Protein AF-A0A3S5DER0-F1 (afdb_monomer_lite)

Organism: Serratia rubidaea (NCBI:txid61652)

Foldseek 3Di:
DPPDDLLNVLVVVLVVLVVQLCVLLLQLLQLLVLLLVLLVCCVVPVDCLSVVLNLVSLVVSVVSVVSNVVSVVVNVVSCVPSVVVCCQAEVQQLVVLVVCLCVPQVCQQVVLSCCLNPVPPPDDSVSNSVSSVSNSVSSLSNLLSVLLSVVCVQQPDQWDQDPNHIHGRDNCCSSPPLLRVLSSQLSSLSSNLSNLVVQLVVLVVCVVVVVDDPSSVVSNVVSVVSNVPSVVVNVVSVVVSLVSCCVRPVVVNCVQQVPPDDDFPDDRDRNDPPPPDPPDDDDDDRDDDPPPDD

Secondary structure (DSSP, 8-state):
-----HHHHHHHHHHHHHHHHHHHHHHHHHHHHHHHHHHHHHHHH--HHHHHHHHHHHHHHHHHHHHHHHHHHHHHHHHHHH-HHHHHHHHHHHHHHHHHIIIIIIHHHHHHHHHHHH-TTTS-HHHHHHHHHHHHHHHHHHHHHHHHHHHHHHS--SEEEETTEEEES-HHHHHT-TTHHHHHHHHHHHHHHHHHHHHHHHHHHHHHTT---HHHHHHHHHHHHHHHHHHHHHHHHHHHHHHHHHHH-HHHHHHHTT-----TTPPPPP--TT-SSS----------------

Structure (mmCIF, N/CA/C/O backbone):
data_AF-A0A3S5DER0-F1
#
_entry.id   AF-A0A3S5DER0-F1
#
loop_
_atom_site.group_PDB
_atom_site.id
_atom_site.type_symbol
_atom_site.label_atom_id
_atom_site.label_alt_id
_atom_site.label_comp_id
_atom_site.label_asym_id
_atom_site.label_entity_id
_atom_site.label_seq_id
_atom_site.pdbx_PDB_ins_code
_atom_site.Cartn_x
_atom_site.Cartn_y
_atom_site.Cartn_z
_atom_site.occupancy
_atom_site.B_iso_or_equiv
_atom_site.auth_seq_id
_atom_site.auth_comp_id
_atom_site.auth_asym_id
_atom_site.auth_atom_id
_atom_site.pdbx_PDB_model_num
ATOM 1 N N . MET A 1 1 ? 38.931 -3.269 0.586 1.00 51.81 1 MET A N 1
ATOM 2 C CA . MET A 1 1 ? 37.495 -2.950 0.787 1.00 51.81 1 MET A CA 1
ATOM 3 C C . MET A 1 1 ? 36.692 -3.780 -0.206 1.00 51.81 1 MET A C 1
ATOM 5 O O . MET A 1 1 ? 37.228 -4.037 -1.269 1.00 51.81 1 MET A O 1
ATOM 9 N N . PHE A 1 2 ? 35.496 -4.252 0.151 1.00 71.38 2 PHE A N 1
ATOM 10 C CA . PHE A 1 2 ? 34.754 -5.417 -0.388 1.00 71.38 2 PHE A CA 1
ATOM 11 C C . PHE A 1 2 ? 34.458 -5.526 -1.910 1.00 71.38 2 PHE A C 1
ATOM 13 O O . PHE A 1 2 ? 33.586 -6.299 -2.284 1.00 71.38 2 PHE A O 1
ATOM 20 N N . GLY A 1 3 ? 35.129 -4.791 -2.804 1.00 80.19 3 GLY A N 1
ATOM 21 C CA . GLY A 1 3 ? 34.907 -4.877 -4.256 1.00 80.19 3 GLY A CA 1
ATOM 22 C C . GLY A 1 3 ? 33.504 -4.449 -4.703 1.00 80.19 3 GLY A C 1
ATOM 23 O O . GLY A 1 3 ? 33.120 -4.712 -5.836 1.00 80.19 3 GLY A O 1
ATOM 24 N N . LEU A 1 4 ? 32.736 -3.810 -3.815 1.00 87.06 4 LEU A N 1
ATOM 25 C CA . LEU A 1 4 ? 31.411 -3.283 -4.116 1.00 87.06 4 LEU A CA 1
ATOM 26 C C . LEU A 1 4 ? 31.563 -1.969 -4.877 1.00 87.06 4 LEU A C 1
ATOM 28 O O . LEU A 1 4 ? 32.114 -1.003 -4.346 1.00 87.06 4 LEU A O 1
ATOM 32 N N . ASP A 1 5 ? 31.075 -1.946 -6.112 1.00 91.94 5 ASP A N 1
ATOM 33 C CA . ASP A 1 5 ? 30.977 -0.729 -6.907 1.00 91.94 5 ASP A CA 1
ATOM 34 C C . ASP A 1 5 ? 29.726 0.092 -6.538 1.00 91.94 5 ASP A C 1
ATOM 36 O O . ASP A 1 5 ? 28.877 -0.311 -5.731 1.00 91.94 5 ASP A O 1
ATOM 40 N N . ALA A 1 6 ? 29.607 1.276 -7.140 1.00 91.44 6 ALA A N 1
ATOM 41 C CA . ALA A 1 6 ? 28.473 2.168 -6.916 1.00 91.44 6 ALA A CA 1
ATOM 42 C C . ALA A 1 6 ? 27.124 1.530 -7.298 1.00 91.44 6 ALA A C 1
ATOM 44 O O . ALA A 1 6 ? 26.113 1.811 -6.654 1.00 91.44 6 ALA A O 1
ATOM 45 N N . PHE A 1 7 ? 27.097 0.647 -8.301 1.00 91.38 7 PHE A N 1
ATOM 46 C CA . PHE A 1 7 ? 25.877 -0.017 -8.751 1.00 91.38 7 PHE A CA 1
ATOM 47 C C . PHE A 1 7 ? 25.358 -1.007 -7.701 1.00 91.38 7 PHE A C 1
ATOM 49 O O . PHE A 1 7 ? 24.175 -0.976 -7.351 1.00 91.38 7 PHE A O 1
ATOM 56 N N . TYR A 1 8 ? 26.229 -1.841 -7.127 1.00 93.62 8 TYR A N 1
ATOM 57 C CA . TYR A 1 8 ? 25.840 -2.748 -6.044 1.00 93.62 8 TYR A CA 1
ATOM 58 C C . TYR A 1 8 ? 25.416 -1.991 -4.782 1.00 93.62 8 TYR A C 1
ATOM 60 O O . TYR A 1 8 ? 24.415 -2.358 -4.162 1.00 93.62 8 TYR A O 1
ATOM 68 N N . LEU A 1 9 ? 26.115 -0.907 -4.427 1.00 94.06 9 LEU A N 1
ATOM 69 C CA . LEU A 1 9 ? 25.738 -0.066 -3.286 1.00 94.06 9 LEU A CA 1
ATOM 70 C C . LEU A 1 9 ? 24.360 0.582 -3.483 1.00 94.06 9 LEU A C 1
ATOM 72 O O . LEU A 1 9 ? 23.542 0.548 -2.563 1.00 94.06 9 LEU A O 1
ATOM 76 N N . ALA A 1 10 ? 24.058 1.085 -4.685 1.00 94.06 10 ALA A N 1
ATOM 77 C CA . ALA A 1 10 ? 22.745 1.638 -5.011 1.00 94.06 10 ALA A CA 1
ATOM 78 C C . ALA A 1 10 ? 21.625 0.591 -4.879 1.00 94.06 10 ALA A C 1
ATOM 80 O O . ALA A 1 10 ? 20.557 0.897 -4.342 1.00 94.06 10 ALA A O 1
ATOM 81 N N . ARG A 1 11 ? 21.869 -0.662 -5.297 1.00 95.38 11 ARG A N 1
ATOM 82 C CA . ARG A 1 11 ? 20.906 -1.768 -5.134 1.00 95.38 11 ARG A CA 1
ATOM 83 C C . ARG A 1 11 ? 20.666 -2.120 -3.671 1.00 95.38 11 ARG A C 1
ATOM 85 O O . ARG A 1 11 ? 19.512 -2.271 -3.285 1.00 95.38 11 ARG A O 1
ATOM 92 N N . ILE A 1 12 ? 21.723 -2.229 -2.864 1.00 95.81 12 ILE A N 1
ATOM 93 C CA . ILE A 1 12 ? 21.609 -2.531 -1.428 1.00 95.81 12 ILE A CA 1
ATOM 94 C C . ILE A 1 12 ? 20.855 -1.410 -0.708 1.00 95.81 12 ILE A C 1
ATOM 96 O O . ILE A 1 12 ? 19.941 -1.683 0.069 1.00 95.81 12 ILE A O 1
ATOM 100 N N . GLN A 1 13 ? 21.196 -0.152 -0.998 1.00 95.88 13 GLN A N 1
ATOM 101 C CA . GLN A 1 13 ? 20.535 1.001 -0.397 1.00 95.88 13 GLN A CA 1
ATOM 102 C C . GLN A 1 13 ? 19.046 1.044 -0.760 1.00 95.88 13 GLN A C 1
ATOM 104 O O . GLN A 1 13 ? 18.207 1.167 0.132 1.00 95.88 13 GLN A O 1
ATOM 109 N N . PHE A 1 14 ? 18.709 0.896 -2.046 1.00 95.75 14 PHE A N 1
ATOM 110 C CA . PHE A 1 14 ? 17.316 0.898 -2.492 1.00 95.75 14 PHE A CA 1
ATOM 111 C C . PHE A 1 14 ? 16.537 -0.282 -1.898 1.00 95.75 14 PHE A C 1
ATOM 113 O O . PHE A 1 14 ? 15.419 -0.100 -1.422 1.00 95.75 14 PHE A O 1
ATOM 120 N N . ALA A 1 15 ? 17.144 -1.476 -1.846 1.00 96.31 15 ALA A N 1
ATOM 121 C CA . ALA A 1 15 ? 16.550 -2.661 -1.230 1.00 96.31 15 ALA A CA 1
ATOM 122 C C . ALA A 1 15 ? 16.239 -2.444 0.258 1.00 96.31 15 ALA A C 1
ATOM 124 O O . ALA A 1 15 ? 15.147 -2.787 0.708 1.00 96.31 15 ALA A O 1
ATOM 125 N N . PHE A 1 16 ? 17.158 -1.839 1.015 1.00 96.00 16 PHE A N 1
ATOM 126 C CA . PHE A 1 16 ? 16.921 -1.491 2.415 1.00 96.00 16 PHE A CA 1
ATOM 127 C C . PHE A 1 16 ? 15.758 -0.501 2.557 1.00 96.00 16 PHE A C 1
ATOM 129 O O . PHE A 1 16 ? 14.827 -0.745 3.325 1.00 96.00 16 PHE A O 1
ATOM 136 N N . THR A 1 17 ? 15.771 0.586 1.780 1.00 96.12 17 THR A N 1
ATOM 137 C CA . THR A 1 17 ? 14.740 1.627 1.848 1.00 96.12 17 THR A CA 1
ATOM 138 C C . THR A 1 17 ? 13.356 1.088 1.494 1.00 96.12 17 THR A C 1
ATOM 140 O O . THR A 1 17 ? 12.418 1.317 2.254 1.00 96.12 17 THR A O 1
ATOM 143 N N . VAL A 1 18 ? 13.212 0.333 0.399 1.00 95.00 18 VAL A N 1
ATOM 144 C CA . VAL A 1 18 ? 11.912 -0.225 -0.012 1.00 95.00 18 VAL A CA 1
ATOM 145 C C . VAL A 1 18 ? 11.404 -1.299 0.948 1.00 95.00 18 VAL A C 1
ATOM 147 O O . VAL A 1 18 ? 10.213 -1.317 1.257 1.00 95.00 18 VAL A O 1
ATOM 150 N N . SER A 1 19 ? 12.294 -2.140 1.488 1.00 95.56 19 SER A N 1
ATOM 151 C CA . SER A 1 19 ? 11.920 -3.182 2.456 1.00 95.56 19 SER A CA 1
ATOM 152 C C . SER A 1 19 ? 11.459 -2.589 3.784 1.00 95.56 19 SER A C 1
ATOM 154 O O . SER A 1 19 ? 10.535 -3.108 4.401 1.00 95.56 19 SER A O 1
ATOM 156 N N . PHE A 1 20 ? 12.080 -1.494 4.228 1.00 94.94 20 PHE A N 1
ATOM 157 C CA . PHE A 1 20 ? 11.620 -0.780 5.413 1.00 94.94 20 PHE A CA 1
ATOM 158 C C . PHE A 1 20 ? 10.320 -0.026 5.131 1.00 94.94 20 PHE A C 1
ATOM 160 O O . PHE A 1 20 ? 9.385 -0.099 5.923 1.00 94.94 20 PHE A O 1
ATOM 167 N N . HIS A 1 21 ? 10.241 0.657 3.986 1.00 96.31 21 HIS A N 1
ATOM 168 C CA . HIS A 1 21 ? 9.068 1.432 3.611 1.00 96.31 21 HIS A CA 1
ATOM 169 C C . HIS A 1 21 ? 7.818 0.559 3.569 1.00 96.31 21 HIS A C 1
ATOM 171 O O . HIS A 1 21 ? 6.858 0.910 4.233 1.00 96.31 21 HIS A O 1
ATOM 177 N N . ILE A 1 22 ? 7.831 -0.590 2.880 1.00 95.44 22 ILE A N 1
ATOM 178 C CA . ILE A 1 22 ? 6.617 -1.387 2.622 1.00 95.44 22 ILE A CA 1
ATOM 179 C C . ILE A 1 22 ? 5.868 -1.830 3.888 1.00 95.44 22 ILE A C 1
ATOM 181 O O . ILE A 1 22 ? 4.651 -2.005 3.842 1.00 95.44 22 ILE A O 1
ATOM 185 N N . ILE A 1 23 ? 6.562 -1.952 5.024 1.00 95.69 23 ILE A N 1
ATOM 186 C CA . ILE A 1 23 ? 5.960 -2.297 6.319 1.00 95.69 23 ILE A CA 1
ATOM 187 C C . ILE A 1 23 ? 4.862 -1.290 6.687 1.00 95.69 23 ILE A C 1
ATOM 189 O O . ILE A 1 23 ? 3.794 -1.686 7.157 1.00 95.69 23 ILE A O 1
ATOM 193 N N . PHE A 1 24 ? 5.091 0.003 6.439 1.00 95.81 24 PHE A N 1
ATOM 194 C CA . PHE A 1 24 ? 4.158 1.048 6.849 1.00 95.81 24 PHE A CA 1
ATOM 195 C C . PHE A 1 24 ? 2.920 1.108 5.937 1.00 95.81 24 PHE A C 1
ATOM 197 O O . PHE A 1 24 ? 1.826 0.897 6.466 1.00 95.81 24 PHE A O 1
ATOM 204 N N . PRO A 1 25 ? 3.023 1.291 4.600 1.00 94.25 25 PRO A N 1
ATOM 205 C CA . PRO A 1 25 ? 1.874 1.293 3.700 1.00 94.25 25 PRO A CA 1
ATOM 206 C C . PRO A 1 25 ? 1.047 0.011 3.769 1.00 94.25 25 PRO A C 1
ATOM 208 O O . PRO A 1 25 ? -0.177 0.080 3.813 1.00 94.25 25 PRO A O 1
ATOM 211 N N . ALA A 1 26 ? 1.687 -1.165 3.841 1.00 95.31 26 ALA A N 1
ATOM 212 C CA . ALA A 1 26 ? 0.954 -2.430 3.911 1.00 95.31 26 ALA A CA 1
ATOM 213 C C . ALA A 1 26 ? 0.019 -2.477 5.130 1.00 95.31 26 ALA A C 1
ATOM 215 O O . ALA A 1 26 ? -1.114 -2.941 5.026 1.00 95.31 26 ALA A O 1
ATOM 216 N N . ILE A 1 27 ? 0.465 -1.943 6.273 1.00 96.19 27 ILE A N 1
ATOM 217 C CA . ILE A 1 27 ? -0.349 -1.869 7.486 1.00 96.19 27 ILE A CA 1
ATOM 218 C C . ILE A 1 27 ? -1.367 -0.718 7.412 1.00 96.19 27 ILE A C 1
ATOM 220 O O . ILE A 1 27 ? -2.507 -0.911 7.845 1.00 96.19 27 ILE A O 1
ATOM 224 N N . THR A 1 28 ? -1.009 0.464 6.883 1.00 96.06 28 THR A N 1
ATOM 225 C CA . THR A 1 28 ? -1.936 1.611 6.815 1.00 96.06 28 THR A CA 1
ATOM 226 C C . THR A 1 28 ? -3.101 1.371 5.867 1.00 96.06 28 THR A C 1
ATOM 228 O O . THR A 1 28 ? -4.214 1.727 6.240 1.00 96.06 28 THR A O 1
ATOM 231 N N . ILE A 1 29 ? -2.891 0.736 4.708 1.00 96.38 29 ILE A N 1
ATOM 232 C CA . ILE A 1 29 ? -3.962 0.420 3.745 1.00 96.38 29 ILE A CA 1
ATOM 233 C C . ILE A 1 29 ? -5.076 -0.379 4.435 1.00 96.38 29 ILE A C 1
ATOM 235 O O . ILE A 1 29 ? -6.260 -0.023 4.376 1.00 96.38 29 ILE A O 1
ATOM 239 N N . GLY A 1 30 ? -4.707 -1.442 5.156 1.00 96.62 30 GLY A N 1
ATOM 240 C CA . GLY A 1 30 ? -5.694 -2.254 5.855 1.00 96.62 30 GLY A CA 1
ATOM 241 C C . GLY A 1 30 ? -6.240 -1.604 7.124 1.00 96.62 30 GLY A C 1
ATOM 242 O O . GLY A 1 30 ? -7.438 -1.718 7.382 1.00 96.62 30 GLY A O 1
ATOM 243 N N . LEU A 1 31 ? -5.425 -0.868 7.890 1.00 97.62 31 LEU A N 1
ATOM 244 C CA . LEU A 1 31 ? -5.909 -0.156 9.079 1.00 97.62 31 LEU A CA 1
ATOM 245 C C . LEU A 1 31 ? -6.861 0.995 8.738 1.00 97.62 31 LEU A C 1
ATOM 247 O O . LEU A 1 31 ? -7.831 1.183 9.465 1.00 97.62 31 LEU A O 1
ATOM 251 N N . ALA A 1 32 ? -6.642 1.732 7.648 1.00 97.44 32 ALA A N 1
ATOM 252 C CA . ALA A 1 32 ? -7.549 2.795 7.217 1.00 97.44 32 ALA A CA 1
ATOM 253 C C . ALA A 1 32 ? -8.943 2.228 6.911 1.00 97.44 32 ALA A C 1
ATOM 255 O O . ALA A 1 32 ? -9.953 2.711 7.426 1.00 97.44 32 ALA A O 1
ATOM 256 N N . SER A 1 33 ? -8.990 1.126 6.155 1.00 97.44 33 SER A N 1
ATOM 257 C CA . SER A 1 33 ? -10.238 0.410 5.871 1.00 97.44 33 SER A CA 1
ATOM 258 C C . SER A 1 33 ? -10.870 -0.177 7.138 1.00 97.44 33 SER A C 1
ATOM 260 O O . SER A 1 33 ? -12.085 -0.101 7.322 1.00 97.44 33 SER A O 1
ATOM 262 N N . PHE A 1 34 ? -10.064 -0.714 8.058 1.00 98.00 34 PHE A N 1
ATOM 263 C CA . PHE A 1 34 ? -10.545 -1.220 9.344 1.00 98.00 34 PHE A CA 1
ATOM 264 C C . PHE A 1 34 ? -11.161 -0.113 10.209 1.00 98.00 34 PHE A C 1
ATOM 266 O O . PHE A 1 34 ? -12.239 -0.307 10.766 1.00 98.00 34 PHE A O 1
ATOM 273 N N . LEU A 1 35 ? -10.536 1.065 10.274 1.00 98.38 35 LEU A N 1
ATOM 274 C CA . LEU A 1 35 ? -11.058 2.231 10.988 1.00 98.38 35 LEU A CA 1
ATOM 275 C C . LEU A 1 35 ? -12.384 2.713 10.390 1.00 98.38 35 LEU A C 1
ATOM 277 O O . LEU A 1 35 ? -13.324 2.962 11.146 1.00 98.38 35 LEU A O 1
ATOM 281 N N . ALA A 1 36 ? -12.505 2.743 9.059 1.00 98.31 36 ALA A N 1
ATOM 282 C CA . ALA A 1 36 ? -13.773 3.035 8.392 1.00 98.31 36 ALA A CA 1
ATOM 283 C C . ALA A 1 36 ? -14.864 2.016 8.773 1.00 98.31 36 ALA A C 1
ATOM 285 O O . ALA A 1 36 ? -15.986 2.399 9.104 1.00 98.31 36 ALA A O 1
ATOM 286 N N . VAL A 1 37 ? -14.547 0.718 8.812 1.00 98.25 37 VAL A N 1
ATOM 287 C CA . VAL A 1 37 ? -15.503 -0.317 9.247 1.00 98.25 37 VAL A CA 1
ATOM 288 C C . VAL A 1 37 ? -15.905 -0.138 10.712 1.00 98.25 37 VAL A C 1
ATOM 290 O O . VAL A 1 37 ? -17.094 -0.210 11.024 1.00 98.25 37 VAL A O 1
ATOM 293 N N . LEU A 1 38 ? -14.953 0.109 11.616 1.00 98.31 38 LEU A N 1
ATOM 294 C CA . LEU A 1 38 ? -15.237 0.331 13.037 1.00 98.31 38 LEU A CA 1
ATOM 295 C C . LEU A 1 38 ? -16.160 1.533 13.238 1.00 98.31 38 LEU A C 1
ATOM 297 O O . LEU A 1 38 ? -17.170 1.428 13.935 1.00 98.31 38 LEU A O 1
ATOM 301 N N . GLU A 1 39 ? -15.857 2.656 12.593 1.00 98.25 39 GLU A N 1
ATOM 302 C CA . GLU A 1 39 ? -16.677 3.854 12.704 1.00 98.25 39 GLU A CA 1
ATOM 303 C C . GLU A 1 39 ? -18.073 3.649 12.100 1.00 98.25 39 GLU A C 1
ATOM 305 O O . GLU A 1 39 ? -19.074 3.983 12.735 1.00 98.25 39 GLU A O 1
ATOM 310 N N . GLY A 1 40 ? -18.171 3.016 10.927 1.00 98.00 40 GLY A N 1
ATOM 311 C CA . GLY A 1 40 ? -19.455 2.690 10.304 1.00 98.00 40 GLY A CA 1
ATOM 312 C C . GLY A 1 40 ? -20.313 1.762 11.174 1.00 98.00 40 GLY A C 1
ATOM 313 O O . GLY A 1 40 ? -21.516 1.989 11.344 1.00 98.00 40 GLY A O 1
ATOM 314 N N . LEU A 1 41 ? -19.701 0.747 11.794 1.00 97.69 41 LEU A N 1
ATOM 315 C CA . LEU A 1 41 ? -20.382 -0.148 12.732 1.00 97.69 41 LEU A CA 1
ATOM 316 C C . LEU A 1 41 ? -20.816 0.581 14.004 1.00 97.69 41 LEU A C 1
ATOM 318 O O . LEU A 1 41 ? -21.927 0.339 14.478 1.00 97.69 41 LEU A O 1
ATOM 322 N N . TRP A 1 42 ? -20.008 1.499 14.534 1.00 98.00 42 TRP A N 1
ATOM 323 C CA . TRP A 1 42 ? -20.409 2.349 15.655 1.00 98.00 42 TRP A CA 1
ATOM 324 C C . TRP A 1 42 ? -21.592 3.253 15.288 1.00 98.00 42 TRP A C 1
ATOM 326 O O . TRP A 1 42 ? -22.555 3.343 16.049 1.00 98.00 42 TRP A O 1
ATOM 336 N N . LEU A 1 43 ? -21.582 3.883 14.111 1.00 97.12 43 LEU A N 1
ATOM 337 C CA . LEU A 1 43 ? -22.689 4.730 13.664 1.00 97.12 43 LEU A CA 1
ATOM 338 C C . LEU A 1 43 ? -23.997 3.951 13.510 1.00 97.12 43 LEU A C 1
ATOM 340 O O . LEU A 1 43 ? -25.053 4.471 13.877 1.00 97.12 43 LEU A O 1
ATOM 344 N N . LYS A 1 44 ? -23.917 2.711 13.013 1.00 97.25 44 LYS A N 1
ATOM 345 C CA . LYS A 1 44 ? -25.071 1.825 12.822 1.00 97.25 44 LYS A CA 1
ATOM 346 C C . LYS A 1 44 ? -25.590 1.229 14.131 1.00 97.25 44 LYS A C 1
ATOM 348 O O . LYS A 1 44 ? -26.794 1.194 14.347 1.00 97.25 44 LYS A O 1
ATOM 353 N N . THR A 1 45 ? -24.699 0.720 14.979 1.00 96.75 45 THR A N 1
ATOM 354 C CA . THR A 1 45 ? -25.076 -0.081 16.160 1.00 96.75 45 THR A CA 1
ATOM 355 C C . THR A 1 45 ? -25.087 0.707 17.463 1.00 96.75 45 THR A C 1
ATOM 357 O O . THR A 1 45 ? -25.663 0.242 18.439 1.00 96.75 45 THR A O 1
ATOM 360 N N . ARG A 1 46 ? -24.424 1.870 17.504 1.00 95.81 46 ARG A N 1
ATOM 361 C CA . ARG A 1 46 ? -24.149 2.653 18.723 1.00 95.81 46 ARG A CA 1
ATOM 362 C C . ARG A 1 46 ? -23.419 1.872 19.818 1.00 95.81 46 ARG A C 1
ATOM 364 O O . ARG A 1 46 ? -23.396 2.300 20.965 1.00 95.81 46 ARG A O 1
ATOM 371 N N . ASN A 1 47 ? -22.783 0.756 19.466 1.00 96.25 47 ASN A N 1
ATOM 372 C CA . ASN A 1 47 ? -21.983 -0.015 20.402 1.00 96.25 47 ASN A CA 1
ATOM 373 C C . ASN A 1 47 ? -20.626 0.673 20.623 1.00 96.25 47 ASN A C 1
ATOM 375 O O . ASN A 1 47 ? -19.809 0.770 19.703 1.00 96.25 47 ASN A O 1
ATOM 379 N N . GLU A 1 48 ? -20.390 1.123 21.854 1.00 95.94 48 GLU A N 1
ATOM 380 C CA . GLU A 1 48 ? -19.185 1.856 22.254 1.00 95.94 48 GLU A CA 1
ATOM 381 C C . GLU A 1 48 ? -17.891 1.048 22.101 1.00 95.94 48 GLU A C 1
ATOM 383 O O . GLU A 1 48 ? -16.836 1.632 21.872 1.00 95.94 48 GLU A O 1
ATOM 388 N N . THR A 1 49 ? -17.962 -0.286 22.077 1.00 96.94 49 THR A N 1
ATOM 389 C CA . THR A 1 49 ? -16.801 -1.142 21.798 1.00 96.94 49 THR A CA 1
ATOM 390 C C . THR A 1 49 ? -16.123 -0.788 20.468 1.00 96.94 49 THR A C 1
ATOM 392 O O . THR A 1 49 ? -14.897 -0.779 20.376 1.00 96.94 49 THR A O 1
ATOM 395 N N . TYR A 1 50 ? -16.895 -0.459 19.426 1.00 97.75 50 TYR A N 1
ATOM 396 C CA . TYR A 1 50 ? -16.325 -0.056 18.136 1.00 97.75 50 TYR A CA 1
ATOM 397 C C . TYR A 1 50 ? -15.653 1.320 18.203 1.00 97.75 50 TYR A C 1
ATOM 399 O O . TYR A 1 50 ? -14.635 1.535 17.547 1.00 97.75 50 TYR A O 1
ATOM 407 N N . ARG A 1 51 ? -16.180 2.229 19.033 1.00 96.44 51 ARG A N 1
ATOM 408 C CA . ARG A 1 51 ? -15.599 3.556 19.265 1.00 96.44 51 ARG A CA 1
ATOM 409 C C . ARG A 1 51 ? -14.279 3.467 20.025 1.00 96.44 51 ARG A C 1
ATOM 411 O O . ARG A 1 51 ? -13.309 4.125 19.659 1.00 96.44 51 ARG A O 1
ATOM 418 N N . GLU A 1 52 ? -14.225 2.634 21.060 1.00 96.44 52 GLU A N 1
ATOM 419 C CA . GLU A 1 52 ? -13.002 2.367 21.823 1.00 96.44 52 GLU A CA 1
ATOM 420 C C . GLU A 1 52 ? -11.901 1.797 20.923 1.00 96.44 52 GLU A C 1
ATOM 422 O O . GLU A 1 52 ? -10.777 2.304 20.917 1.00 96.44 52 GLU A O 1
ATOM 427 N N . LEU A 1 53 ? -12.245 0.800 20.100 1.00 97.69 53 LEU A N 1
ATOM 428 C CA . LEU A 1 53 ? -11.325 0.223 19.121 1.00 97.69 53 LEU A CA 1
ATOM 429 C C . LEU A 1 53 ? -10.860 1.253 18.091 1.00 97.69 53 LEU A C 1
ATOM 431 O O . LEU A 1 53 ? -9.670 1.296 17.782 1.00 97.69 53 LEU A O 1
ATOM 435 N N . TYR A 1 54 ? -11.762 2.103 17.593 1.00 98.12 54 TYR A N 1
ATOM 436 C CA . TYR A 1 54 ? -11.410 3.171 16.660 1.00 98.12 54 TYR A CA 1
ATOM 437 C C . TYR A 1 54 ? -10.352 4.103 17.267 1.00 98.12 54 TYR A C 1
ATOM 439 O O . TYR A 1 54 ? -9.300 4.337 16.672 1.00 98.12 54 TYR A O 1
ATOM 447 N N . HIS A 1 55 ? -10.571 4.592 18.490 1.00 97.06 55 HIS A N 1
ATOM 448 C CA . HIS A 1 55 ? -9.616 5.487 19.145 1.00 97.06 55 HIS A CA 1
ATOM 449 C C . HIS A 1 55 ? -8.284 4.811 19.478 1.00 97.06 55 HIS A C 1
ATOM 451 O O . HIS A 1 55 ? -7.241 5.461 19.397 1.00 97.06 55 HIS A O 1
ATOM 457 N N . PHE A 1 56 ? -8.290 3.524 19.824 1.00 97.38 56 PHE A N 1
ATOM 458 C CA . PHE A 1 56 ? -7.059 2.763 20.028 1.00 97.38 56 PHE A CA 1
ATOM 459 C C . PHE A 1 56 ? -6.247 2.654 18.728 1.00 97.38 56 PHE A C 1
ATOM 461 O O . PHE A 1 56 ? -5.084 3.059 18.683 1.00 97.38 56 PHE A O 1
ATOM 468 N N . TRP A 1 57 ? -6.876 2.180 17.649 1.00 98.19 57 TRP A N 1
ATOM 469 C CA . TRP A 1 57 ? -6.196 1.934 16.378 1.00 98.19 57 TRP A CA 1
ATOM 470 C C . TRP A 1 57 ? -5.862 3.212 15.604 1.00 98.19 57 TRP A C 1
ATOM 472 O O . TRP A 1 57 ? -4.850 3.233 14.911 1.00 98.19 57 TRP A O 1
ATOM 482 N N . SER A 1 58 ? -6.628 4.296 15.763 1.00 97.44 58 SER A N 1
ATOM 483 C CA . SER A 1 58 ? -6.348 5.587 15.107 1.00 97.44 58 SER A CA 1
ATOM 484 C C . SER A 1 58 ? -4.988 6.173 15.503 1.00 97.44 58 SER A C 1
ATOM 486 O O . SER A 1 58 ? -4.293 6.739 14.662 1.00 97.44 58 SER A O 1
ATOM 488 N N . LYS A 1 59 ? -4.552 5.979 16.756 1.00 96.94 59 LYS A N 1
ATOM 489 C CA . LYS A 1 59 ? -3.230 6.423 17.229 1.00 96.94 59 LYS A CA 1
ATOM 490 C C . LYS A 1 59 ? -2.101 5.631 16.575 1.00 96.94 59 LYS A C 1
ATOM 492 O O . LYS A 1 59 ? -1.123 6.214 16.118 1.00 96.94 59 LYS A O 1
ATOM 497 N N . ILE A 1 60 ? -2.252 4.307 16.509 1.00 97.31 60 ILE A N 1
ATOM 498 C CA . ILE A 1 60 ? -1.278 3.411 15.868 1.00 97.31 60 ILE A CA 1
ATOM 499 C C . ILE A 1 60 ? -1.208 3.711 14.368 1.00 97.31 60 ILE A C 1
ATOM 501 O O . ILE A 1 60 ? -0.121 3.840 13.810 1.00 97.31 60 ILE A O 1
ATOM 505 N N . PHE A 1 61 ? -2.370 3.894 13.739 1.00 97.62 61 PHE A N 1
ATOM 506 C CA . PHE A 1 61 ? -2.487 4.307 12.349 1.00 97.62 61 PHE A CA 1
ATOM 507 C C . PHE A 1 61 ? -1.750 5.624 12.087 1.00 97.62 61 PHE A C 1
ATOM 509 O O . PHE A 1 61 ? -0.956 5.671 11.158 1.00 97.62 61 PHE A O 1
ATOM 516 N N . ALA A 1 62 ? -1.934 6.652 12.922 1.00 96.25 62 ALA A N 1
ATOM 517 C CA . ALA A 1 62 ? -1.271 7.946 12.748 1.00 96.25 62 ALA A CA 1
ATOM 518 C C . ALA A 1 62 ? 0.265 7.842 12.778 1.00 96.25 62 ALA A C 1
ATOM 520 O O . ALA A 1 62 ? 0.940 8.433 11.936 1.00 96.25 62 ALA A O 1
ATOM 521 N N . VAL A 1 63 ? 0.823 7.062 13.712 1.00 96.19 63 VAL A N 1
ATOM 522 C CA . VAL A 1 63 ? 2.278 6.834 13.794 1.00 96.19 63 VAL A CA 1
ATOM 523 C C . VAL A 1 63 ? 2.780 6.088 12.558 1.00 96.19 63 VAL A C 1
ATOM 525 O O . VAL A 1 63 ? 3.755 6.503 11.933 1.00 96.19 63 VAL A O 1
ATOM 528 N N . ASN A 1 64 ? 2.095 5.008 12.183 1.00 95.62 64 ASN A N 1
ATOM 529 C CA . ASN A 1 64 ? 2.461 4.191 11.032 1.00 95.62 64 ASN A CA 1
ATOM 530 C C . ASN A 1 64 ? 2.370 4.995 9.722 1.00 95.62 64 ASN A C 1
ATOM 532 O O . ASN A 1 64 ? 3.268 4.929 8.890 1.00 95.62 64 ASN A O 1
ATOM 536 N N . PHE A 1 65 ? 1.334 5.822 9.582 1.00 94.62 65 PHE A N 1
ATOM 537 C CA . PHE A 1 65 ? 1.152 6.734 8.458 1.00 94.62 65 PHE A CA 1
ATOM 538 C C . PHE A 1 65 ? 2.291 7.749 8.357 1.00 94.62 65 PHE A C 1
ATOM 540 O O . PHE A 1 65 ? 2.901 7.879 7.299 1.00 94.62 65 PHE A O 1
ATOM 547 N N . GLY A 1 66 ? 2.642 8.414 9.464 1.00 94.19 66 GLY A N 1
ATOM 548 C CA . GLY A 1 66 ? 3.756 9.364 9.491 1.00 94.19 66 GLY A CA 1
ATOM 549 C C . GLY A 1 66 ? 5.082 8.728 9.061 1.00 94.19 66 GLY A C 1
ATOM 550 O O . GLY A 1 66 ? 5.798 9.288 8.231 1.00 94.19 66 GLY A O 1
ATOM 551 N N . MET A 1 67 ? 5.382 7.522 9.553 1.00 95.44 67 MET A N 1
ATOM 552 C CA . MET A 1 67 ? 6.577 6.775 9.141 1.00 95.44 67 MET A CA 1
ATOM 553 C C . MET A 1 67 ? 6.538 6.354 7.667 1.00 95.44 67 MET A C 1
ATOM 555 O O . MET A 1 67 ? 7.571 6.392 6.992 1.00 95.44 67 MET A O 1
ATOM 559 N N . GLY A 1 68 ? 5.357 6.008 7.149 1.00 93.88 68 GLY A N 1
ATOM 560 C CA . GLY A 1 68 ? 5.136 5.752 5.727 1.00 93.88 68 GLY A CA 1
ATOM 561 C C . GLY A 1 68 ? 5.477 6.966 4.866 1.00 93.88 68 GLY A C 1
ATOM 562 O O . GLY A 1 68 ? 6.272 6.841 3.939 1.00 93.88 68 GLY A O 1
ATOM 563 N N . VAL A 1 69 ? 4.979 8.154 5.221 1.00 92.12 69 VAL A N 1
ATOM 564 C CA . VAL A 1 69 ? 5.271 9.400 4.489 1.00 92.12 69 VAL A CA 1
ATOM 565 C C . VAL A 1 69 ? 6.771 9.707 4.480 1.00 92.12 69 VAL A C 1
ATOM 567 O O . VAL A 1 69 ? 7.341 9.964 3.420 1.00 92.12 69 VAL A O 1
ATOM 570 N N . VAL A 1 70 ? 7.435 9.635 5.641 1.00 93.75 70 VAL A N 1
ATOM 571 C CA . VAL A 1 70 ? 8.876 9.929 5.752 1.00 93.75 70 VAL A CA 1
ATOM 572 C C . VAL A 1 70 ? 9.705 8.964 4.905 1.00 93.75 70 VAL A C 1
ATOM 574 O O . VAL A 1 70 ? 10.571 9.391 4.143 1.00 93.75 70 VAL A O 1
ATOM 577 N N . SER A 1 71 ? 9.440 7.662 5.008 1.00 94.50 71 SER A N 1
ATOM 578 C CA . SER A 1 71 ? 10.186 6.654 4.246 1.00 94.50 71 SER A CA 1
ATOM 579 C C . SER A 1 71 ? 9.876 6.690 2.743 1.00 94.50 71 SER A C 1
ATOM 581 O O . SER A 1 71 ? 10.778 6.464 1.936 1.00 94.50 71 SER A O 1
ATOM 583 N N . GLY A 1 72 ? 8.645 7.037 2.355 1.00 91.75 72 GLY A N 1
ATOM 584 C CA . GLY A 1 72 ? 8.240 7.184 0.955 1.00 91.75 72 GLY A CA 1
ATOM 585 C C . GLY A 1 72 ? 8.916 8.371 0.277 1.00 91.75 72 GLY A C 1
ATOM 586 O O . GLY A 1 72 ? 9.410 8.246 -0.843 1.00 91.75 72 GLY A O 1
ATOM 587 N N . LEU A 1 73 ? 9.045 9.496 0.989 1.00 91.19 73 LEU A N 1
ATOM 588 C CA . LEU A 1 73 ? 9.770 10.667 0.496 1.00 91.19 73 LEU A CA 1
ATOM 589 C C . LEU A 1 73 ? 11.233 10.327 0.171 1.00 91.19 73 LEU A C 1
ATOM 591 O O . LEU A 1 73 ? 11.735 10.686 -0.8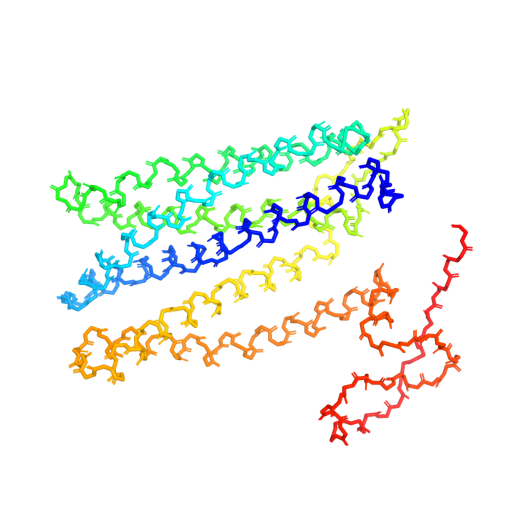92 1.00 91.19 73 LEU A O 1
ATOM 595 N N . VAL A 1 74 ? 11.907 9.588 1.060 1.00 93.25 74 VAL A N 1
ATOM 596 C CA . VAL A 1 74 ? 13.288 9.132 0.832 1.00 93.25 74 VAL A CA 1
ATOM 597 C C . VAL A 1 74 ? 13.377 8.256 -0.421 1.00 93.25 74 VAL A C 1
ATOM 599 O O . VAL A 1 74 ? 14.282 8.445 -1.233 1.00 93.25 74 VAL A O 1
ATOM 602 N N . MET A 1 75 ? 12.433 7.331 -0.611 1.00 92.38 75 MET A N 1
ATOM 603 C CA . MET A 1 75 ? 12.397 6.464 -1.792 1.00 92.38 75 MET A CA 1
ATOM 604 C C . MET A 1 75 ? 12.194 7.249 -3.093 1.00 92.38 75 MET A C 1
ATOM 606 O O . MET A 1 75 ? 12.882 6.982 -4.078 1.00 92.38 75 MET A O 1
ATOM 610 N N . ALA A 1 76 ? 11.296 8.236 -3.100 1.00 89.62 76 ALA A N 1
ATOM 611 C CA . ALA A 1 76 ? 11.040 9.064 -4.276 1.00 89.62 76 ALA A CA 1
ATOM 612 C C . ALA A 1 76 ? 12.317 9.781 -4.752 1.00 89.62 76 ALA A C 1
ATOM 614 O O . ALA A 1 76 ? 12.634 9.765 -5.943 1.00 89.62 76 ALA A O 1
ATOM 615 N N . TYR A 1 77 ? 13.105 10.334 -3.823 1.00 91.62 77 TYR A N 1
ATOM 616 C CA . TYR A 1 77 ? 14.378 10.976 -4.161 1.00 91.62 77 TYR A CA 1
ATOM 617 C C . TYR A 1 77 ? 15.445 9.991 -4.653 1.00 91.62 77 TYR A C 1
ATOM 619 O O . TYR A 1 77 ? 16.239 10.355 -5.522 1.00 91.62 77 TYR A O 1
ATOM 627 N N . GLN A 1 78 ? 15.448 8.742 -4.173 1.00 92.81 78 GLN A N 1
ATOM 628 C CA . GLN A 1 78 ? 16.419 7.733 -4.615 1.00 92.81 78 GLN A CA 1
ATOM 629 C C . GLN A 1 78 ? 16.322 7.411 -6.108 1.00 92.81 78 GLN A C 1
ATOM 631 O O . GLN A 1 78 ? 17.351 7.093 -6.709 1.00 92.81 78 GLN A O 1
ATOM 636 N N . PHE A 1 79 ? 15.137 7.520 -6.723 1.00 90.31 79 PHE A N 1
ATOM 637 C CA . PHE A 1 79 ? 15.016 7.387 -8.178 1.00 90.31 79 PHE A CA 1
ATOM 638 C C . PHE A 1 79 ? 15.881 8.430 -8.900 1.00 90.31 79 PHE A C 1
ATOM 640 O O . PHE A 1 79 ? 16.632 8.078 -9.803 1.00 90.31 79 PHE A O 1
ATOM 647 N N . GLY A 1 80 ? 15.857 9.688 -8.453 1.00 87.75 80 GLY A N 1
ATOM 648 C CA . GLY A 1 80 ? 16.647 10.758 -9.063 1.00 87.75 80 GLY A CA 1
ATOM 649 C C . GLY A 1 80 ? 18.140 10.695 -8.732 1.00 87.75 80 GLY A C 1
ATOM 650 O O . GLY A 1 80 ? 18.971 10.875 -9.620 1.00 87.75 80 GLY A O 1
ATOM 651 N N . THR A 1 81 ? 18.501 10.439 -7.470 1.00 90.75 81 THR A N 1
ATOM 652 C CA . THR A 1 81 ? 19.905 10.521 -7.027 1.00 90.75 81 THR A CA 1
ATOM 653 C C . THR A 1 81 ? 20.730 9.306 -7.434 1.00 90.75 81 THR A C 1
ATOM 655 O O . THR A 1 81 ? 21.878 9.458 -7.843 1.00 90.75 81 THR A O 1
ATOM 658 N N . ASN A 1 82 ? 20.156 8.104 -7.325 1.00 92.00 82 ASN A N 1
ATOM 659 C CA . ASN A 1 82 ? 20.895 6.846 -7.470 1.00 92.00 82 ASN A CA 1
ATOM 660 C C . ASN A 1 82 ? 20.560 6.108 -8.770 1.00 92.00 82 ASN A C 1
ATOM 662 O O . ASN A 1 82 ? 21.323 5.242 -9.194 1.00 92.00 82 ASN A O 1
ATOM 666 N N . TRP A 1 83 ? 19.435 6.447 -9.404 1.00 94.19 83 TRP A N 1
ATOM 667 C CA . TRP A 1 83 ? 18.935 5.807 -10.621 1.00 94.19 83 TRP A CA 1
ATOM 668 C C . TRP A 1 83 ? 18.695 6.828 -11.743 1.00 94.19 83 TRP A C 1
ATOM 670 O O . TRP A 1 83 ? 17.760 6.698 -12.530 1.00 94.19 83 TRP A O 1
ATOM 680 N N . SER A 1 84 ? 19.571 7.830 -11.861 1.00 92.31 84 SER A N 1
ATOM 681 C CA . SER A 1 84 ? 19.436 8.937 -12.820 1.00 92.31 84 SER A CA 1
ATOM 682 C C . SER A 1 84 ? 19.285 8.481 -14.277 1.00 92.31 84 SER A C 1
ATOM 684 O O . SER A 1 84 ? 18.466 9.038 -15.004 1.00 92.31 84 SER A O 1
ATOM 686 N N . GLY A 1 85 ? 19.999 7.430 -14.695 1.00 93.12 85 GLY A N 1
ATOM 687 C CA . GLY A 1 85 ? 19.843 6.838 -16.029 1.00 93.12 85 GLY A CA 1
ATOM 688 C C . GLY A 1 85 ? 18.450 6.241 -16.260 1.00 93.12 85 GLY A C 1
ATOM 689 O O . GLY A 1 85 ? 17.866 6.431 -17.323 1.00 93.12 85 GLY A O 1
ATOM 690 N N . PHE A 1 86 ? 17.866 5.594 -15.245 1.00 94.12 86 PHE A N 1
ATOM 691 C CA . PHE A 1 86 ? 16.478 5.128 -15.303 1.00 94.12 86 PHE A CA 1
ATOM 692 C C . PHE A 1 86 ? 15.499 6.305 -15.352 1.00 94.12 86 PHE A C 1
ATOM 694 O O . PHE A 1 86 ? 14.565 6.279 -16.149 1.00 94.12 86 PHE A O 1
ATOM 701 N N . SER A 1 87 ? 15.722 7.354 -14.557 1.00 94.12 87 SER A N 1
ATOM 702 C CA . SER A 1 87 ? 14.890 8.561 -14.594 1.00 94.12 87 SER A CA 1
ATOM 703 C C . SER A 1 87 ? 14.942 9.272 -15.948 1.00 94.12 87 SER A C 1
ATOM 705 O O . SER A 1 87 ? 13.907 9.731 -16.417 1.00 94.12 87 SER A O 1
ATOM 707 N N . GLN A 1 88 ? 16.104 9.329 -16.605 1.00 94.12 88 GLN A N 1
ATOM 708 C CA . GLN A 1 88 ? 16.226 9.877 -17.961 1.00 94.12 88 GLN A CA 1
ATOM 709 C C . GLN A 1 88 ? 15.528 8.991 -18.997 1.00 94.12 88 GLN A C 1
ATOM 711 O O . GLN A 1 88 ? 14.833 9.501 -19.870 1.00 94.12 88 GLN A O 1
ATOM 716 N N . PHE A 1 89 ? 15.680 7.671 -18.882 1.00 95.19 89 PHE A N 1
ATOM 717 C CA . PHE A 1 89 ? 15.124 6.720 -19.839 1.00 95.19 89 PHE A CA 1
ATOM 718 C C . PHE A 1 89 ? 13.598 6.588 -19.738 1.00 95.19 89 PHE A C 1
ATOM 720 O O . PHE A 1 89 ? 12.912 6.673 -20.750 1.00 95.19 89 PHE A O 1
ATOM 727 N N . ALA A 1 90 ? 13.057 6.374 -18.536 1.00 95.38 90 ALA A N 1
ATOM 728 C CA . ALA A 1 90 ? 11.656 6.001 -18.307 1.00 95.38 90 ALA A CA 1
ATOM 729 C C . ALA A 1 90 ? 10.816 7.083 -17.603 1.00 95.38 90 ALA A C 1
ATOM 731 O O . ALA A 1 90 ? 9.615 6.888 -17.394 1.00 95.38 90 ALA A O 1
ATOM 732 N N . GLY A 1 91 ? 11.417 8.217 -17.225 1.00 93.69 91 GLY A N 1
ATOM 733 C CA . GLY A 1 91 ? 10.764 9.252 -16.415 1.00 93.69 91 GLY A CA 1
ATOM 734 C C . GLY A 1 91 ? 9.531 9.890 -17.057 1.00 93.69 91 GLY A C 1
ATOM 735 O O . GLY A 1 91 ? 8.637 10.329 -16.341 1.00 93.69 91 GLY A O 1
ATOM 736 N N . SER A 1 92 ? 9.431 9.884 -18.385 1.00 94.81 92 SER A N 1
ATOM 737 C CA . SER A 1 92 ? 8.254 10.343 -19.141 1.00 94.81 92 SER A CA 1
ATOM 738 C C . SER A 1 92 ? 6.983 9.520 -18.879 1.00 94.81 92 SER A C 1
ATOM 740 O O . SER A 1 92 ? 5.881 10.023 -19.087 1.00 94.81 92 SER A O 1
ATOM 742 N N . ILE A 1 93 ? 7.122 8.270 -18.423 1.00 95.19 93 ILE A N 1
ATOM 743 C CA . ILE A 1 93 ? 6.010 7.382 -18.063 1.00 95.19 93 ILE A CA 1
ATOM 744 C C . ILE A 1 93 ? 5.898 7.262 -16.548 1.00 95.19 93 ILE A C 1
ATOM 746 O O . ILE A 1 93 ? 4.830 7.501 -15.983 1.00 95.19 93 ILE A O 1
ATOM 750 N N . THR A 1 94 ? 6.994 6.915 -15.873 1.00 93.56 94 THR A N 1
ATOM 751 C CA . THR A 1 94 ? 6.967 6.653 -14.427 1.00 93.56 94 THR A CA 1
ATOM 752 C C . THR A 1 94 ? 6.760 7.929 -13.618 1.00 93.56 94 THR A C 1
ATOM 754 O O . THR A 1 94 ? 6.044 7.903 -12.620 1.00 93.56 94 THR A O 1
ATOM 757 N N . GLY A 1 95 ? 7.305 9.061 -14.075 1.00 93.00 95 GLY A N 1
ATOM 758 C CA . GLY A 1 95 ? 7.142 10.369 -13.443 1.00 93.00 95 GLY A CA 1
ATOM 759 C C . GLY A 1 95 ? 5.675 10.791 -13.336 1.00 93.00 95 GLY A C 1
ATOM 760 O O . GLY A 1 95 ? 5.213 11.033 -12.220 1.00 93.00 95 GLY A O 1
ATOM 761 N N . PRO A 1 96 ? 4.907 10.837 -14.443 1.00 95.00 96 PRO A N 1
ATOM 762 C CA . PRO A 1 96 ? 3.480 11.136 -14.388 1.00 95.00 96 PRO A CA 1
ATOM 763 C C . PRO A 1 96 ? 2.684 10.180 -13.496 1.00 95.00 96 PRO A C 1
ATOM 765 O O . PRO A 1 96 ? 1.893 10.657 -12.690 1.00 95.00 96 PRO A O 1
ATOM 768 N N . LEU A 1 97 ? 2.916 8.862 -13.564 1.00 94.44 97 LEU A N 1
ATOM 769 C CA . LEU A 1 97 ? 2.204 7.888 -12.718 1.00 94.44 97 LEU A CA 1
ATOM 770 C C . LEU A 1 97 ? 2.431 8.150 -11.218 1.00 94.44 97 LEU A C 1
ATOM 772 O O . LEU A 1 97 ? 1.471 8.194 -10.451 1.00 94.44 97 LEU A O 1
ATOM 776 N N . LEU A 1 98 ? 3.681 8.395 -10.813 1.00 92.00 98 LEU A N 1
ATOM 777 C CA . LEU A 1 98 ? 4.024 8.750 -9.429 1.00 92.00 98 LEU A CA 1
ATOM 778 C C . LEU A 1 98 ? 3.521 10.150 -9.042 1.00 92.00 98 LEU A C 1
ATOM 780 O O . LEU A 1 98 ? 3.183 10.411 -7.893 1.00 92.00 98 LEU A O 1
ATOM 784 N N . THR A 1 99 ? 3.424 11.07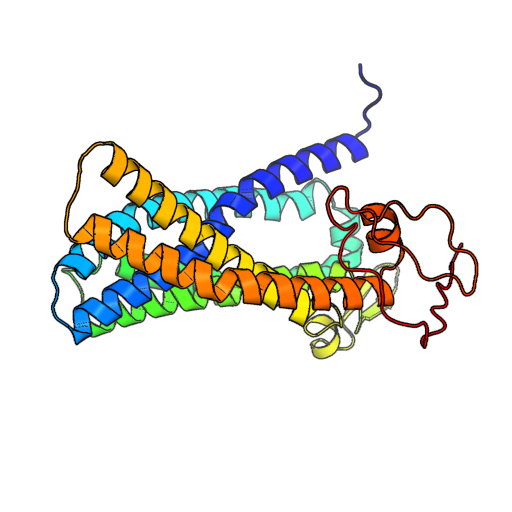1 -9.998 1.00 92.31 99 THR A N 1
ATOM 785 C CA . THR A 1 99 ? 2.867 12.407 -9.746 1.00 92.31 99 THR A CA 1
ATOM 786 C C . THR A 1 99 ? 1.358 12.332 -9.513 1.00 92.31 99 THR A C 1
ATOM 788 O O . THR A 1 99 ? 0.844 12.991 -8.611 1.00 92.31 99 THR A O 1
ATOM 791 N N . TYR A 1 100 ? 0.641 11.499 -10.273 1.00 90.88 100 TYR A N 1
ATOM 792 C CA . TYR A 1 100 ? -0.784 11.244 -10.056 1.00 90.88 100 TYR A CA 1
ATOM 793 C C . TYR A 1 100 ? -1.059 10.603 -8.700 1.00 90.88 100 TYR A C 1
ATOM 795 O O . TYR A 1 100 ? -2.049 10.970 -8.064 1.00 90.88 100 TYR A O 1
ATOM 803 N N . GLU A 1 101 ? -0.184 9.716 -8.223 1.00 88.75 101 GLU A N 1
ATOM 804 C CA . GLU A 1 101 ? -0.249 9.214 -6.849 1.00 88.75 101 GLU A CA 1
ATOM 805 C C . GLU A 1 101 ? -0.275 10.369 -5.843 1.00 88.75 101 GLU A C 1
ATOM 807 O O . GLU A 1 101 ? -1.191 10.460 -5.024 1.00 88.75 101 GLU A O 1
ATOM 812 N N . VAL A 1 102 ? 0.678 11.300 -5.946 1.00 86.69 102 VAL A N 1
ATOM 813 C CA . VAL A 1 102 ? 0.743 12.447 -5.035 1.00 86.69 102 VAL A CA 1
ATOM 814 C C . VAL A 1 102 ? -0.518 13.305 -5.156 1.00 86.69 102 VAL A C 1
ATOM 816 O O . VAL A 1 102 ? -1.187 13.575 -4.159 1.00 86.69 102 VAL A O 1
ATOM 819 N N . LEU A 1 103 ? -0.878 13.708 -6.377 1.00 88.50 103 LEU A N 1
ATOM 820 C CA . LEU A 1 103 ? -1.980 14.640 -6.630 1.00 88.50 103 LEU A CA 1
ATOM 821 C C . LEU A 1 103 ? -3.355 14.090 -6.240 1.00 88.50 103 LEU A C 1
ATOM 823 O O . LEU A 1 103 ? -4.211 14.859 -5.811 1.00 88.50 103 LEU A O 1
ATOM 827 N N . THR A 1 104 ? -3.585 12.786 -6.405 1.00 88.56 104 THR A N 1
ATOM 828 C CA . THR A 1 104 ? -4.913 12.188 -6.200 1.00 88.56 104 THR A CA 1
ATOM 829 C C . THR A 1 104 ? -5.045 11.452 -4.874 1.00 88.56 104 THR A C 1
ATOM 831 O O . THR A 1 104 ? -6.093 11.557 -4.244 1.00 88.56 104 THR A O 1
ATOM 834 N N . ALA A 1 105 ? -4.009 10.740 -4.423 1.00 88.25 105 ALA A N 1
ATOM 835 C CA . ALA A 1 105 ? -4.056 9.967 -3.187 1.00 88.25 105 ALA A CA 1
ATOM 836 C C . ALA A 1 105 ? -3.508 10.762 -2.003 1.00 88.25 105 ALA A C 1
ATOM 838 O O . ALA A 1 105 ? -4.238 10.989 -1.044 1.00 88.25 105 ALA A O 1
ATOM 839 N N . PHE A 1 106 ? -2.267 11.258 -2.078 1.00 82.69 106 PHE A N 1
ATOM 840 C CA . PHE A 1 106 ? -1.641 11.926 -0.926 1.00 82.69 106 PHE A CA 1
ATOM 841 C C . PHE A 1 106 ? -2.381 13.201 -0.530 1.00 82.69 106 PHE A C 1
ATOM 843 O O . PHE A 1 106 ? -2.575 13.445 0.657 1.00 82.69 106 PHE A O 1
ATOM 850 N N . PHE A 1 107 ? -2.823 14.013 -1.494 1.00 85.50 107 PHE A N 1
ATOM 851 C CA . PHE A 1 107 ? -3.631 15.197 -1.183 1.00 85.50 107 PHE A CA 1
ATOM 852 C C . PHE A 1 107 ? -4.992 14.833 -0.581 1.00 85.50 107 PHE A C 1
ATOM 854 O O . PHE A 1 107 ? -5.450 15.522 0.334 1.00 85.50 107 PHE A O 1
ATOM 861 N N . LEU A 1 108 ? -5.623 13.750 -1.050 1.00 90.81 108 LEU A N 1
ATOM 862 C CA . LEU A 1 108 ? -6.880 13.262 -0.484 1.00 90.81 108 LEU A CA 1
ATOM 863 C C . LEU A 1 108 ? -6.670 12.790 0.961 1.00 90.81 108 LEU A C 1
ATOM 865 O O . LEU A 1 108 ? -7.384 13.217 1.865 1.00 90.81 108 LEU A O 1
ATOM 869 N N . GLU A 1 109 ? -5.646 11.975 1.201 1.00 89.06 109 GLU A N 1
ATOM 870 C CA . GLU A 1 109 ? -5.282 11.507 2.534 1.00 89.06 109 GLU A CA 1
ATOM 871 C C . GLU A 1 109 ? -4.930 12.675 3.454 1.00 89.06 109 GLU A C 1
ATOM 873 O O . GLU A 1 109 ? -5.564 12.836 4.489 1.00 89.06 109 GLU A O 1
ATOM 878 N N . ALA A 1 110 ? -3.983 13.534 3.073 1.00 85.88 110 ALA A N 1
ATOM 879 C CA . ALA A 1 110 ? -3.536 14.659 3.890 1.00 85.88 110 ALA A CA 1
ATOM 880 C C . ALA A 1 110 ? -4.672 15.647 4.201 1.00 85.88 110 ALA A C 1
ATOM 882 O O . ALA A 1 110 ? -4.752 16.156 5.321 1.00 85.88 110 ALA A O 1
ATOM 883 N N . GLY A 1 111 ? -5.574 15.884 3.241 1.00 90.31 111 GLY A N 1
ATOM 884 C CA . GLY A 1 111 ? -6.728 16.765 3.416 1.00 90.31 111 GLY A CA 1
ATOM 885 C C . GLY A 1 111 ? -7.730 16.251 4.454 1.00 90.31 111 GLY A C 1
ATOM 886 O O . GLY A 1 111 ? -8.238 17.032 5.260 1.00 90.31 111 GLY A O 1
ATOM 887 N N . PHE A 1 112 ? -7.990 14.940 4.482 1.00 95.62 112 PHE A N 1
ATOM 888 C CA . PHE A 1 112 ? -8.984 14.343 5.383 1.00 95.62 112 PHE A CA 1
ATOM 889 C C . PHE A 1 112 ? -8.393 13.747 6.667 1.00 95.62 112 PHE A C 1
ATOM 891 O O . PHE A 1 112 ? -9.103 13.637 7.669 1.00 95.62 112 PHE A O 1
ATOM 898 N N . LEU A 1 113 ? -7.096 13.437 6.701 1.00 94.56 113 LEU A N 1
ATOM 899 C CA . LEU A 1 113 ? -6.420 12.835 7.852 1.00 94.56 113 LEU A CA 1
ATOM 900 C C . LEU A 1 113 ? -6.509 13.718 9.099 1.00 94.56 113 LEU A C 1
ATOM 902 O O . LEU A 1 113 ? -6.780 13.222 10.191 1.00 94.56 113 LEU A O 1
ATOM 906 N N . GLY A 1 114 ? -6.341 15.035 8.951 1.00 93.88 114 GLY A N 1
ATOM 907 C CA . GLY A 1 114 ? -6.479 15.967 10.073 1.00 93.88 114 GLY A CA 1
ATOM 908 C C . GLY A 1 114 ? -7.878 15.923 10.701 1.00 93.88 114 GLY A C 1
ATOM 909 O O . GLY A 1 114 ? -8.015 15.938 11.926 1.00 93.88 114 GLY A O 1
ATOM 910 N N . VAL A 1 115 ? -8.918 15.799 9.869 1.00 96.19 115 VAL A N 1
ATOM 911 C CA . VAL A 1 115 ? -10.308 15.649 10.326 1.00 96.19 115 VAL A CA 1
ATOM 912 C C . VAL A 1 115 ? -10.515 14.284 10.985 1.00 96.19 115 VAL A C 1
ATOM 914 O O . VAL A 1 115 ? -11.107 14.220 12.057 1.00 96.19 115 VAL A O 1
ATOM 917 N N . MET A 1 116 ? -9.982 13.211 10.404 1.00 96.25 116 MET A N 1
ATOM 918 C CA . MET A 1 116 ? -10.082 11.850 10.943 1.00 96.25 116 MET A CA 1
ATOM 919 C C . MET A 1 116 ? -9.399 11.691 12.317 1.00 96.25 116 MET A C 1
ATOM 921 O O . MET A 1 116 ? -9.874 10.938 13.168 1.00 96.25 116 MET A O 1
ATOM 925 N N . LEU A 1 117 ? -8.275 12.379 12.548 1.00 95.12 117 LEU A N 1
ATOM 926 C CA . LEU A 1 117 ? -7.506 12.257 13.793 1.00 95.12 117 LEU A CA 1
ATOM 927 C C . LEU A 1 117 ? -7.973 13.219 14.890 1.00 95.12 117 LEU A C 1
ATOM 929 O O . LEU A 1 117 ? -7.985 12.854 16.066 1.00 95.12 117 LEU A O 1
ATOM 933 N N . PHE A 1 118 ? -8.359 14.446 14.530 1.00 94.88 118 PHE A N 1
ATOM 934 C CA . PHE A 1 118 ? -8.638 15.513 15.502 1.00 94.88 118 PHE A CA 1
ATOM 935 C C . PHE A 1 118 ? -10.080 16.034 15.452 1.00 94.88 118 PHE A C 1
ATOM 937 O O . PHE A 1 118 ? -10.475 16.864 16.275 1.00 94.88 118 PHE A O 1
ATOM 944 N N . GLY A 1 119 ? -10.881 15.568 14.495 1.00 95.00 119 GLY A N 1
ATOM 945 C CA . GLY A 1 119 ? -12.224 16.071 14.226 1.00 95.00 119 GLY A CA 1
ATOM 946 C C . GLY A 1 119 ? -13.330 15.472 15.091 1.00 95.00 119 GLY A C 1
ATOM 947 O O . GLY A 1 119 ? -14.438 15.998 15.057 1.00 95.00 119 GLY A O 1
ATOM 948 N N . TRP A 1 120 ? -13.065 14.437 15.897 1.00 93.81 120 TRP A N 1
ATOM 949 C CA . TRP A 1 120 ? -14.107 13.681 16.620 1.00 93.81 120 TRP A CA 1
ATOM 950 C C . TRP A 1 120 ? -15.086 14.553 17.430 1.00 93.81 120 TRP A C 1
ATOM 952 O O . TRP A 1 120 ? -16.284 14.278 17.476 1.00 93.81 120 TRP A O 1
ATOM 962 N N . HIS A 1 121 ? -14.586 15.631 18.044 1.00 92.62 121 HIS A N 1
ATOM 963 C CA . HIS A 1 121 ? -15.382 16.602 18.811 1.00 92.62 121 HIS A CA 1
ATOM 964 C C . HIS A 1 121 ? -15.523 17.973 18.127 1.00 92.62 121 HIS A C 1
ATOM 966 O O . HIS A 1 121 ? -16.064 18.898 18.724 1.00 92.62 121 HIS A O 1
ATOM 972 N N . ARG A 1 122 ? -15.007 18.129 16.902 1.00 93.75 122 ARG A N 1
ATOM 973 C CA . ARG A 1 122 ? -14.975 19.407 16.165 1.00 93.75 122 ARG A CA 1
ATOM 974 C C . ARG A 1 122 ? -15.859 19.412 14.922 1.00 93.75 122 ARG A C 1
ATOM 976 O O . ARG A 1 122 ? -16.258 20.482 14.478 1.00 93.75 122 ARG A O 1
ATOM 983 N N . VAL A 1 123 ? -16.161 18.243 14.362 1.00 96.06 123 VAL A N 1
ATOM 984 C CA . VAL A 1 123 ? -17.031 18.090 13.193 1.00 96.06 123 VAL A CA 1
ATOM 985 C C . VAL A 1 123 ? -18.212 17.172 13.496 1.00 96.06 123 VAL A C 1
ATOM 987 O O . VAL A 1 123 ? -18.202 16.397 14.452 1.00 96.06 123 VAL A O 1
ATOM 990 N N . GLY A 1 124 ? -19.257 17.250 12.671 1.00 95.38 124 GLY A N 1
ATOM 991 C CA . GLY A 1 124 ? -20.393 16.337 12.771 1.00 95.38 124 GLY A CA 1
ATOM 992 C C . GLY A 1 124 ? -19.992 14.886 12.483 1.00 95.38 124 GLY A C 1
ATOM 993 O O . GLY A 1 124 ? -19.117 14.626 11.660 1.00 95.38 124 GLY A O 1
ATOM 994 N N . ARG A 1 125 ? -20.693 13.929 13.107 1.00 94.88 125 ARG A N 1
ATOM 995 C CA . ARG A 1 125 ? -20.439 12.479 12.962 1.00 94.88 125 ARG A CA 1
ATOM 996 C C . ARG A 1 125 ? -20.395 12.004 11.504 1.00 94.88 125 ARG A C 1
ATOM 998 O O . ARG A 1 125 ? -19.583 11.157 11.166 1.00 94.88 125 ARG A O 1
ATOM 1005 N N . GLY A 1 126 ? -21.259 12.550 10.644 1.00 95.19 126 GLY A N 1
ATOM 1006 C CA . GLY A 1 126 ? -21.277 12.206 9.218 1.00 95.19 126 GLY A CA 1
ATOM 1007 C C . GLY A 1 126 ? -20.046 12.712 8.463 1.00 95.19 126 GLY A C 1
ATOM 1008 O O . GLY A 1 126 ? -19.500 11.986 7.641 1.00 95.19 126 GLY A O 1
ATOM 1009 N N . LEU A 1 127 ? -19.577 13.925 8.779 1.00 96.44 127 LEU A N 1
ATOM 1010 C CA . LEU A 1 127 ? -18.371 14.489 8.169 1.00 96.44 127 LEU A CA 1
ATOM 1011 C C . LEU A 1 127 ? -17.113 13.762 8.649 1.00 96.44 127 LEU A C 1
ATOM 1013 O O . LEU A 1 127 ? -16.214 13.518 7.851 1.00 96.44 127 LEU A O 1
ATOM 1017 N N . HIS A 1 128 ? -17.067 13.387 9.929 1.00 98.06 128 HIS A N 1
ATOM 1018 C CA . HIS A 1 128 ? -15.975 12.580 10.460 1.00 98.06 128 HIS A CA 1
ATOM 1019 C C . HIS A 1 128 ? -15.888 11.228 9.735 1.00 98.06 128 HIS A C 1
ATOM 1021 O O . HIS A 1 128 ? -14.843 10.898 9.184 1.00 98.06 128 HIS A O 1
ATOM 1027 N N . PHE A 1 129 ? -17.008 10.510 9.615 1.00 98.00 129 PHE A N 1
ATOM 1028 C CA . PHE A 1 129 ? -17.041 9.230 8.908 1.00 98.00 129 PHE A CA 1
ATOM 1029 C C . PHE A 1 129 ? -16.690 9.361 7.426 1.00 98.00 129 PHE A C 1
ATOM 1031 O O . PHE A 1 129 ? -15.938 8.547 6.895 1.00 98.00 129 PHE A O 1
ATOM 1038 N N . PHE A 1 130 ? -17.178 10.414 6.765 1.00 97.94 130 PHE A N 1
ATOM 1039 C CA . PHE A 1 130 ? -16.784 10.722 5.395 1.00 97.94 130 PHE A CA 1
ATOM 1040 C C . PHE A 1 130 ? -15.268 10.917 5.278 1.00 97.94 130 PHE A C 1
ATOM 1042 O O . PHE A 1 130 ? -14.655 10.327 4.392 1.00 97.94 130 PHE A O 1
ATOM 1049 N N . ALA A 1 131 ? -14.648 11.669 6.194 1.00 97.75 131 ALA A N 1
ATOM 1050 C CA . ALA A 1 131 ? -13.199 11.844 6.224 1.00 97.75 131 ALA A CA 1
ATOM 1051 C C . ALA A 1 131 ? -12.463 10.506 6.402 1.00 97.75 131 ALA A C 1
ATOM 1053 O O . ALA A 1 131 ? -11.541 10.217 5.642 1.00 97.75 131 ALA A O 1
ATOM 1054 N N . THR A 1 132 ? -12.908 9.653 7.328 1.00 97.81 132 THR A N 1
ATOM 1055 C CA . THR A 1 132 ? -12.346 8.307 7.525 1.00 97.81 132 THR A CA 1
ATOM 1056 C C . THR A 1 132 ? -12.448 7.454 6.254 1.00 97.81 132 THR A C 1
ATOM 1058 O O . THR A 1 132 ? -11.486 6.787 5.871 1.00 97.81 132 THR A O 1
ATOM 1061 N N . CYS A 1 133 ? -13.580 7.509 5.545 1.00 97.94 133 CYS A N 1
ATOM 1062 C CA . CYS A 1 133 ? -13.745 6.832 4.259 1.00 97.94 133 CYS A CA 1
ATOM 1063 C C . CYS A 1 133 ? -12.836 7.405 3.163 1.00 97.94 133 CYS A C 1
ATOM 1065 O O . CYS A 1 133 ? -12.303 6.632 2.372 1.00 97.94 133 CYS A O 1
ATOM 1067 N N . MET A 1 134 ? -12.644 8.726 3.105 1.00 97.62 134 MET A N 1
ATOM 1068 C CA . MET A 1 134 ? -11.749 9.359 2.128 1.00 97.62 134 MET A CA 1
ATOM 1069 C C . MET A 1 134 ? -10.287 8.991 2.367 1.00 97.62 134 MET A C 1
ATOM 1071 O O . MET A 1 134 ? -9.575 8.731 1.404 1.00 97.62 134 MET A O 1
ATOM 1075 N N . VAL A 1 135 ? -9.851 8.880 3.626 1.00 97.06 135 VAL A N 1
ATOM 1076 C CA . VAL A 1 135 ? -8.510 8.372 3.955 1.00 97.06 135 VAL A CA 1
ATOM 1077 C C . VAL A 1 135 ? -8.361 6.911 3.518 1.00 97.06 135 VAL A C 1
ATOM 1079 O O . VAL A 1 135 ? -7.381 6.566 2.863 1.00 97.06 135 VAL A O 1
ATOM 1082 N N . ALA A 1 136 ? -9.349 6.053 3.800 1.00 96.94 136 ALA A N 1
ATOM 1083 C CA . ALA A 1 136 ? -9.322 4.660 3.346 1.00 96.94 136 ALA A CA 1
ATOM 1084 C C . ALA A 1 136 ? -9.288 4.548 1.811 1.00 96.94 136 ALA A C 1
ATOM 1086 O O . ALA A 1 136 ? -8.490 3.791 1.260 1.00 96.94 136 ALA A O 1
ATOM 1087 N N . LEU A 1 137 ? -10.097 5.343 1.109 1.00 96.56 137 LEU A N 1
ATOM 1088 C CA . LEU A 1 137 ? -10.105 5.389 -0.351 1.00 96.56 137 LEU A CA 1
ATOM 1089 C C . LEU A 1 137 ? -8.776 5.910 -0.916 1.00 96.56 137 LEU A C 1
ATOM 1091 O O . LEU A 1 137 ? -8.262 5.334 -1.871 1.00 96.56 137 LEU A O 1
ATOM 1095 N N . GLY A 1 138 ? -8.203 6.950 -0.306 1.00 95.50 138 GLY A N 1
ATOM 1096 C CA . GLY A 1 138 ? -6.901 7.503 -0.674 1.00 95.50 138 GLY A CA 1
ATOM 1097 C C . GLY A 1 138 ? -5.811 6.438 -0.683 1.00 95.50 138 GLY A C 1
ATOM 1098 O O . GLY A 1 138 ? -5.153 6.266 -1.706 1.00 95.50 138 GLY A O 1
ATOM 1099 N N . THR A 1 139 ? -5.737 5.616 0.371 1.00 94.88 139 THR A N 1
ATOM 1100 C CA . THR A 1 139 ? -4.708 4.561 0.457 1.00 94.88 139 THR A CA 1
ATOM 1101 C C . THR A 1 139 ? -4.840 3.505 -0.649 1.00 94.88 139 THR A C 1
ATOM 1103 O O . THR A 1 139 ? -3.840 2.987 -1.154 1.00 94.88 139 THR A O 1
ATOM 1106 N N . LEU A 1 140 ? -6.066 3.218 -1.101 1.00 95.19 140 LEU A N 1
ATOM 1107 C CA . LEU A 1 140 ? -6.312 2.331 -2.243 1.00 95.19 140 LEU A CA 1
ATOM 1108 C C . LEU A 1 140 ? -5.968 2.993 -3.585 1.00 95.19 140 LEU A C 1
ATOM 1110 O O . LEU A 1 140 ? -5.415 2.328 -4.460 1.00 95.19 140 LEU A O 1
ATOM 1114 N N . ILE A 1 141 ? -6.240 4.292 -3.744 1.00 95.81 141 ILE A N 1
ATOM 1115 C CA . ILE A 1 141 ? -5.840 5.059 -4.935 1.00 95.81 141 ILE A CA 1
ATOM 1116 C C . ILE A 1 141 ? -4.309 5.171 -5.016 1.00 95.81 141 ILE A C 1
ATOM 1118 O O . ILE A 1 141 ? -3.751 5.027 -6.102 1.00 95.81 141 ILE A O 1
ATOM 1122 N N . SER A 1 142 ? -3.608 5.355 -3.892 1.00 94.31 142 SER A N 1
ATOM 1123 C CA . SER A 1 142 ? -2.136 5.318 -3.871 1.00 94.31 142 SER A CA 1
ATOM 1124 C C . SER A 1 142 ? -1.636 3.950 -4.327 1.00 94.31 142 SER A C 1
ATOM 1126 O O . SER A 1 142 ? -0.847 3.871 -5.269 1.00 94.31 142 SER A O 1
ATOM 1128 N N . THR A 1 143 ? -2.197 2.869 -3.766 1.00 95.25 143 THR A N 1
ATOM 1129 C CA . THR A 1 143 ? -1.870 1.491 -4.174 1.00 95.25 143 THR A CA 1
ATOM 1130 C C . THR A 1 143 ? -2.059 1.281 -5.681 1.00 95.25 143 THR A C 1
ATOM 1132 O O . THR A 1 143 ? -1.230 0.637 -6.324 1.00 95.25 143 THR A O 1
ATOM 1135 N N . PHE A 1 144 ? -3.118 1.847 -6.266 1.00 96.56 144 PHE A N 1
ATOM 1136 C CA . PHE A 1 144 ? -3.372 1.792 -7.704 1.00 96.56 144 PHE A CA 1
ATOM 1137 C C . PHE A 1 144 ? -2.232 2.425 -8.515 1.00 96.56 144 PHE A C 1
ATOM 1139 O O . PHE A 1 144 ? -1.678 1.771 -9.397 1.00 96.56 144 PHE A O 1
ATOM 1146 N N . TRP A 1 145 ? -1.850 3.670 -8.221 1.00 96.44 145 TRP A N 1
ATOM 1147 C CA . TRP A 1 145 ? -0.863 4.395 -9.029 1.00 96.44 145 TRP A CA 1
ATOM 1148 C C . TRP A 1 145 ? 0.555 3.849 -8.881 1.00 96.44 145 TRP A C 1
ATOM 1150 O O . TRP A 1 145 ? 1.244 3.650 -9.889 1.00 96.44 145 TRP A O 1
ATOM 1160 N N . ILE A 1 146 ? 0.976 3.533 -7.652 1.00 94.81 146 ILE A N 1
ATOM 1161 C CA . ILE A 1 146 ? 2.310 2.973 -7.423 1.00 94.81 146 ILE A CA 1
ATOM 1162 C C . ILE A 1 146 ? 2.454 1.609 -8.101 1.00 94.81 146 ILE A C 1
ATOM 1164 O O . ILE A 1 146 ? 3.492 1.309 -8.700 1.00 94.81 146 ILE A O 1
ATOM 1168 N N . LEU A 1 147 ? 1.391 0.795 -8.095 1.00 96.75 147 LEU A N 1
ATOM 1169 C CA . LEU A 1 147 ? 1.412 -0.486 -8.784 1.00 96.75 147 LEU A CA 1
ATOM 1170 C C . LEU A 1 147 ? 1.210 -0.378 -10.283 1.00 96.75 147 LEU A C 1
ATOM 1172 O O . LEU A 1 147 ? 1.745 -1.231 -10.983 1.00 96.75 147 LEU A O 1
ATOM 1176 N N . ALA A 1 148 ? 0.548 0.650 -10.807 1.00 97.06 148 ALA A N 1
ATOM 1177 C CA . ALA A 1 148 ? 0.552 0.908 -12.245 1.00 97.06 148 ALA A CA 1
ATOM 1178 C C . ALA A 1 148 ? 1.995 1.130 -12.726 1.00 97.06 148 ALA A C 1
ATOM 1180 O O . ALA A 1 148 ? 2.444 0.469 -13.665 1.00 97.06 148 ALA A O 1
ATOM 1181 N N . SER A 1 149 ? 2.756 1.956 -11.997 1.00 95.88 149 SER A N 1
ATOM 1182 C CA . SER A 1 149 ? 4.179 2.200 -12.259 1.00 95.88 149 SER A CA 1
ATOM 1183 C C . SER A 1 149 ? 5.019 0.919 -12.129 1.00 95.88 149 SER A C 1
ATOM 1185 O O . SER A 1 149 ? 5.711 0.532 -13.074 1.00 95.88 149 SER A O 1
ATOM 1187 N N . ASN A 1 150 ? 4.900 0.183 -11.015 1.00 96.38 150 ASN A N 1
ATOM 1188 C CA . ASN A 1 150 ? 5.641 -1.070 -10.815 1.00 96.38 150 ASN A CA 1
ATOM 1189 C C . ASN A 1 150 ? 5.303 -2.144 -11.864 1.00 96.38 150 ASN A C 1
ATOM 1191 O O . ASN A 1 150 ? 6.190 -2.850 -12.342 1.00 96.38 150 ASN A O 1
ATOM 1195 N N . SER A 1 151 ? 4.030 -2.279 -12.227 1.00 97.00 151 SER A N 1
ATOM 1196 C CA . SER A 1 151 ? 3.578 -3.278 -13.200 1.00 97.00 151 SER A CA 1
ATOM 1197 C C . SER A 1 151 ? 4.101 -2.955 -14.595 1.00 97.00 151 SER A C 1
ATOM 1199 O O . SER A 1 151 ? 4.571 -3.852 -15.295 1.00 97.00 151 SER A O 1
ATOM 1201 N N . TRP A 1 152 ? 4.127 -1.671 -14.966 1.00 97.19 152 TRP A N 1
ATOM 1202 C CA . TRP A 1 152 ? 4.715 -1.232 -16.228 1.00 97.19 152 TRP A CA 1
ATOM 1203 C C . TRP A 1 152 ? 6.215 -1.549 -16.302 1.00 97.19 152 TRP A C 1
ATOM 1205 O O . TRP A 1 152 ? 6.677 -2.052 -17.321 1.00 97.19 152 TRP A O 1
ATOM 1215 N N . MET A 1 153 ? 6.967 -1.386 -15.206 1.00 96.00 153 MET A N 1
ATOM 1216 C CA . MET A 1 153 ? 8.386 -1.784 -15.149 1.00 96.00 153 MET A CA 1
ATOM 1217 C C . MET A 1 153 ? 8.610 -3.289 -15.384 1.00 96.00 153 MET A C 1
ATOM 1219 O O . MET A 1 153 ? 9.727 -3.710 -15.682 1.00 96.00 153 MET A O 1
ATOM 1223 N N . HIS A 1 154 ? 7.577 -4.119 -15.226 1.00 95.69 154 HIS A N 1
ATOM 1224 C CA . HIS A 1 154 ? 7.650 -5.557 -15.458 1.00 95.69 154 HIS A CA 1
ATOM 1225 C C . HIS A 1 154 ? 7.130 -5.969 -16.837 1.00 95.69 154 HIS A C 1
ATOM 1227 O O . HIS A 1 154 ? 7.773 -6.768 -17.516 1.00 95.69 154 HIS A O 1
ATOM 1233 N N . THR A 1 155 ? 5.985 -5.446 -17.255 1.00 95.75 155 THR A N 1
ATOM 1234 C CA . THR A 1 155 ? 5.367 -5.757 -18.548 1.00 95.75 155 THR A CA 1
ATOM 1235 C C . THR A 1 155 ? 5.086 -4.456 -19.298 1.00 95.75 155 THR A C 1
ATOM 1237 O O . THR A 1 155 ? 3.929 -4.035 -19.356 1.00 95.75 155 THR A O 1
ATOM 1240 N N . PRO A 1 156 ? 6.125 -3.781 -19.823 1.00 95.88 156 PRO A N 1
ATOM 1241 C CA . PRO A 1 156 ? 5.974 -2.457 -20.408 1.00 95.88 156 PRO A CA 1
ATOM 1242 C C . PRO A 1 156 ? 5.201 -2.543 -21.728 1.00 95.88 156 PRO A C 1
ATOM 1244 O O . PRO A 1 156 ? 5.503 -3.355 -22.602 1.00 95.88 156 PRO A O 1
ATOM 1247 N N . GLN A 1 157 ? 4.185 -1.696 -21.869 1.00 95.44 157 GLN A N 1
ATOM 1248 C CA . GLN A 1 157 ? 3.345 -1.574 -23.062 1.00 95.44 157 GLN A CA 1
ATOM 1249 C C . GLN A 1 157 ? 2.972 -0.108 -23.294 1.00 95.44 157 GLN A C 1
ATOM 1251 O O . GLN A 1 157 ? 3.189 0.736 -22.425 1.00 95.44 157 GLN A O 1
ATOM 1256 N N . GLY A 1 158 ? 2.423 0.190 -24.476 1.00 95.88 158 GLY A N 1
ATOM 1257 C CA . GLY A 1 158 ? 1.900 1.520 -24.798 1.00 95.88 158 GLY A CA 1
ATOM 1258 C C . GLY A 1 158 ? 2.968 2.609 -24.899 1.00 95.88 158 GLY A C 1
ATOM 1259 O O . GLY A 1 158 ? 2.658 3.769 -24.650 1.00 95.88 158 GLY A O 1
ATOM 1260 N N . TYR A 1 159 ? 4.209 2.252 -25.246 1.00 97.06 159 TYR A N 1
ATOM 1261 C CA . TYR A 1 159 ? 5.328 3.187 -25.359 1.00 97.06 159 TYR A CA 1
ATOM 1262 C C . TYR A 1 159 ? 6.093 3.027 -26.679 1.00 97.06 159 TYR A C 1
ATOM 1264 O O . TYR A 1 159 ? 6.066 1.960 -27.294 1.00 97.06 159 TYR A O 1
ATOM 1272 N N . ALA A 1 160 ? 6.797 4.083 -27.078 1.00 96.75 160 ALA A N 1
ATOM 1273 C CA . ALA A 1 160 ? 7.823 4.082 -28.117 1.00 96.75 160 ALA A CA 1
ATOM 1274 C C . ALA A 1 160 ? 9.168 4.501 -27.508 1.00 96.75 160 ALA A C 1
ATOM 1276 O O . ALA A 1 160 ? 9.204 5.061 -26.414 1.00 96.75 160 ALA A O 1
ATOM 1277 N N . ILE A 1 161 ? 10.276 4.216 -28.193 1.00 96.88 161 ILE A N 1
ATOM 1278 C CA . ILE A 1 161 ? 11.594 4.734 -27.811 1.00 96.88 161 ILE A CA 1
ATOM 1279 C C . ILE A 1 161 ? 12.022 5.729 -28.881 1.00 96.88 161 ILE A C 1
ATOM 1281 O O . ILE A 1 161 ? 12.238 5.349 -30.030 1.00 96.88 161 ILE A O 1
ATOM 1285 N N . GLU A 1 162 ? 12.168 6.988 -28.488 1.00 95.19 162 GLU A N 1
ATOM 1286 C CA . GLU A 1 162 ? 12.601 8.082 -29.350 1.00 95.19 162 GLU A CA 1
ATOM 1287 C C . GLU A 1 162 ? 13.845 8.724 -28.739 1.00 95.19 162 GLU A C 1
ATOM 1289 O O . GLU A 1 162 ? 13.855 9.091 -27.566 1.00 95.19 162 GLU A O 1
ATOM 1294 N N . ASN A 1 163 ? 14.925 8.835 -29.517 1.00 93.25 163 ASN A N 1
ATOM 1295 C CA . ASN A 1 163 ? 16.198 9.419 -29.068 1.00 93.25 163 ASN A CA 1
ATOM 1296 C C . ASN A 1 163 ? 16.743 8.812 -27.758 1.00 93.25 163 ASN A C 1
ATOM 1298 O O . ASN A 1 163 ? 17.321 9.511 -26.930 1.00 93.25 163 ASN A O 1
ATOM 1302 N N . GLY A 1 164 ? 16.553 7.502 -27.564 1.00 91.62 164 GLY A N 1
ATOM 1303 C CA . GLY A 1 164 ? 17.011 6.797 -26.364 1.00 91.62 164 GLY A CA 1
ATOM 1304 C C . GLY A 1 164 ? 16.179 7.074 -25.108 1.00 91.62 164 GLY A C 1
ATOM 1305 O O . GLY A 1 164 ? 16.613 6.710 -24.021 1.00 91.62 164 GLY A O 1
ATOM 1306 N N . ILE A 1 165 ? 15.000 7.687 -25.242 1.00 94.06 165 ILE A N 1
ATOM 1307 C CA . ILE A 1 165 ? 14.056 7.956 -24.155 1.00 94.06 165 ILE A CA 1
ATOM 1308 C C . ILE A 1 165 ? 12.732 7.262 -24.479 1.00 94.06 165 ILE A C 1
ATOM 1310 O O . ILE A 1 165 ? 12.304 7.191 -25.630 1.00 94.06 165 ILE A O 1
ATOM 1314 N N . VAL A 1 166 ? 12.077 6.721 -23.460 1.00 95.62 166 VAL A N 1
ATOM 1315 C CA . VAL A 1 166 ? 10.737 6.152 -23.577 1.00 95.62 166 VAL A CA 1
ATOM 1316 C C . VAL A 1 166 ? 9.723 7.284 -23.747 1.00 95.62 166 VAL A C 1
ATOM 1318 O O . VAL A 1 166 ? 9.809 8.294 -23.062 1.00 95.62 166 VAL A O 1
ATOM 1321 N N . VAL A 1 167 ? 8.734 7.137 -24.620 1.00 95.88 167 VAL A N 1
ATOM 1322 C CA . VAL A 1 167 ? 7.660 8.119 -24.828 1.00 95.88 167 VAL A CA 1
ATOM 1323 C C . VAL A 1 167 ? 6.307 7.406 -24.741 1.00 95.88 167 VAL A C 1
ATOM 1325 O O . VAL A 1 167 ? 6.148 6.346 -25.357 1.00 95.88 167 VAL A O 1
ATOM 1328 N N . PRO A 1 168 ? 5.328 7.928 -23.974 1.00 96.56 168 PRO A N 1
ATOM 1329 C CA . PRO A 1 168 ? 4.001 7.328 -23.893 1.00 96.56 168 PRO A CA 1
ATOM 1330 C C . PRO A 1 168 ? 3.244 7.474 -25.219 1.00 96.56 168 PRO A C 1
ATOM 1332 O O . PRO A 1 168 ? 3.081 8.577 -25.732 1.00 96.56 168 PRO A O 1
ATOM 1335 N N . VAL A 1 169 ? 2.733 6.357 -25.737 1.00 97.25 169 VAL A N 1
ATOM 1336 C CA . VAL A 1 169 ? 1.896 6.290 -26.950 1.00 97.25 169 VAL A CA 1
ATOM 1337 C C . VAL A 1 169 ? 0.441 5.971 -26.595 1.00 97.25 169 VAL A C 1
ATOM 1339 O O . VAL A 1 169 ? -0.477 6.445 -27.256 1.00 97.25 169 VAL A O 1
ATOM 1342 N N . ASP A 1 170 ? 0.216 5.179 -25.542 1.00 97.12 170 ASP A N 1
ATOM 1343 C CA . ASP A 1 170 ? -1.116 4.760 -25.096 1.00 97.12 170 ASP A CA 1
ATOM 1344 C C . ASP A 1 170 ? -1.148 4.590 -23.569 1.00 97.12 170 ASP A C 1
ATOM 1346 O O . ASP A 1 170 ? -0.676 3.589 -23.021 1.00 97.12 170 ASP A O 1
ATOM 1350 N N . TRP A 1 171 ? -1.731 5.571 -22.874 1.00 96.19 171 TRP A N 1
ATOM 1351 C CA . TRP A 1 171 ? -1.826 5.578 -21.411 1.00 96.19 171 TRP A CA 1
ATOM 1352 C C . TRP A 1 171 ? -2.671 4.439 -20.843 1.00 96.19 171 TRP A C 1
ATOM 1354 O O . TRP A 1 171 ? -2.376 3.960 -19.749 1.00 96.19 171 TRP A O 1
ATOM 1364 N N . LEU A 1 172 ? -3.690 3.968 -21.567 1.00 96.81 172 LEU A N 1
ATOM 1365 C CA . LEU A 1 172 ? -4.514 2.862 -21.084 1.00 96.81 172 LEU A CA 1
ATOM 1366 C C . LEU A 1 172 ? -3.714 1.563 -21.084 1.00 96.81 172 LEU A C 1
ATOM 1368 O O . LEU A 1 172 ? -3.773 0.827 -20.104 1.00 96.81 172 LEU A O 1
ATOM 1372 N N . LYS A 1 173 ? -2.908 1.315 -22.121 1.00 96.81 173 LYS A N 1
ATOM 1373 C CA . LYS A 1 173 ? -1.993 0.159 -22.151 1.00 96.81 173 LYS A CA 1
ATOM 1374 C C . LYS A 1 173 ? -0.852 0.276 -21.146 1.00 96.81 173 LYS A C 1
ATOM 1376 O O . LYS A 1 173 ? -0.400 -0.741 -20.630 1.00 96.81 173 LYS A O 1
ATOM 1381 N N . ILE A 1 174 ? -0.390 1.495 -20.863 1.00 96.44 174 ILE A N 1
ATOM 1382 C CA . ILE A 1 174 ? 0.620 1.740 -19.826 1.00 96.44 174 ILE A CA 1
ATOM 1383 C C . ILE A 1 174 ? 0.066 1.352 -18.449 1.00 96.44 174 ILE A C 1
ATOM 1385 O O . ILE A 1 174 ? 0.693 0.567 -17.734 1.00 96.44 174 ILE A O 1
ATOM 1389 N N . ILE A 1 175 ? -1.110 1.878 -18.091 1.00 96.38 175 ILE A N 1
ATOM 1390 C CA . ILE A 1 175 ? -1.732 1.674 -16.776 1.00 96.38 175 ILE A CA 1
ATOM 1391 C C . ILE A 1 175 ? -2.233 0.234 -16.639 1.00 96.38 175 ILE A C 1
ATOM 1393 O O . ILE A 1 175 ? -1.837 -0.476 -15.719 1.00 96.38 175 ILE A O 1
ATOM 1397 N N . PHE A 1 176 ? -3.061 -0.227 -17.577 1.00 97.00 176 PHE A N 1
ATOM 1398 C CA . PHE A 1 176 ? -3.686 -1.551 -17.561 1.00 97.00 176 PHE A CA 1
ATOM 1399 C C . PHE A 1 176 ? -2.876 -2.576 -18.362 1.00 97.00 176 PHE A C 1
ATOM 1401 O O . PHE A 1 176 ? -3.407 -3.309 -19.196 1.00 97.00 176 PHE A O 1
ATOM 1408 N N . ASN A 1 177 ? -1.572 -2.625 -18.100 1.00 95.94 177 ASN A N 1
ATOM 1409 C CA . ASN A 1 177 ? -0.688 -3.635 -18.673 1.00 95.94 177 ASN A CA 1
ATOM 1410 C C . ASN A 1 177 ? -1.010 -5.048 -18.120 1.00 95.94 177 ASN A C 1
ATOM 1412 O O . ASN A 1 177 ? -1.660 -5.168 -17.077 1.00 95.94 177 ASN A O 1
ATOM 1416 N N . PRO A 1 178 ? -0.541 -6.136 -18.764 1.00 95.12 178 PRO A N 1
ATOM 1417 C CA . PRO A 1 178 ? -0.970 -7.500 -18.440 1.00 95.12 178 PRO A CA 1
ATOM 1418 C C . PRO A 1 178 ? -0.744 -7.932 -16.989 1.00 95.12 178 PRO A C 1
ATOM 1420 O O . PRO A 1 178 ? -1.502 -8.756 -16.479 1.00 95.12 178 PRO A O 1
ATOM 1423 N N . SER A 1 179 ? 0.278 -7.394 -16.316 1.00 94.19 179 SER A N 1
ATOM 1424 C CA . SER A 1 179 ? 0.566 -7.751 -14.925 1.00 94.19 179 SER A CA 1
ATOM 1425 C C . SER A 1 179 ? -0.177 -6.889 -13.898 1.00 94.19 179 SER A C 1
ATOM 1427 O O . SER A 1 179 ? -0.286 -7.297 -12.739 1.00 94.19 179 SER A O 1
ATOM 1429 N N . PHE A 1 180 ? -0.730 -5.741 -14.306 1.00 97.25 180 PHE A N 1
ATOM 1430 C CA . PHE A 1 180 ? -1.308 -4.754 -13.395 1.00 97.25 180 PHE A CA 1
ATOM 1431 C C . PHE A 1 180 ? -2.494 -5.269 -12.567 1.00 97.25 180 PHE A C 1
ATOM 1433 O O . PHE A 1 180 ? -2.411 -5.186 -11.340 1.00 97.25 180 PHE A O 1
ATOM 1440 N N . PRO A 1 181 ? -3.561 -5.855 -13.153 1.00 96.62 181 PRO A N 1
ATOM 1441 C CA . PRO A 1 181 ? -4.713 -6.300 -12.366 1.00 96.62 181 PRO A CA 1
ATOM 1442 C C . PRO A 1 181 ? -4.332 -7.332 -11.301 1.00 96.62 181 PRO A C 1
ATOM 1444 O O . PRO A 1 181 ? -4.795 -7.258 -10.164 1.00 96.62 181 PRO A O 1
ATOM 1447 N N . TYR A 1 182 ? -3.439 -8.262 -11.646 1.00 96.31 182 TYR A N 1
ATOM 1448 C CA . TYR A 1 182 ? -2.973 -9.298 -10.729 1.00 96.31 182 TYR A CA 1
ATOM 1449 C C . TYR A 1 182 ? -2.124 -8.720 -9.598 1.00 96.31 182 TYR A C 1
ATOM 1451 O O . TYR A 1 182 ? -2.354 -9.061 -8.442 1.00 96.31 182 TYR A O 1
ATOM 1459 N N . ARG A 1 183 ? -1.183 -7.817 -9.905 1.00 96.88 183 ARG A N 1
ATOM 1460 C CA . ARG A 1 183 ? -0.345 -7.151 -8.894 1.00 96.88 183 ARG A CA 1
ATOM 1461 C C . ARG A 1 183 ? -1.176 -6.291 -7.954 1.00 96.88 183 ARG A C 1
ATOM 1463 O O . ARG A 1 183 ? -0.980 -6.377 -6.744 1.00 96.88 183 ARG A O 1
ATOM 1470 N N . LEU A 1 184 ? -2.112 -5.511 -8.501 1.00 97.69 184 LEU A N 1
ATOM 1471 C CA . LEU A 1 184 ? -3.018 -4.669 -7.725 1.00 97.69 184 LEU A CA 1
ATOM 1472 C C . LEU A 1 184 ? -3.820 -5.510 -6.738 1.00 97.69 184 LEU A C 1
ATOM 1474 O O . LEU A 1 184 ? -3.744 -5.281 -5.534 1.00 97.69 184 LEU A O 1
ATOM 1478 N N . LEU A 1 185 ? -4.527 -6.525 -7.240 1.00 97.44 185 LEU A N 1
ATOM 1479 C CA . LEU A 1 185 ? -5.333 -7.397 -6.396 1.00 97.44 185 LEU A CA 1
ATOM 1480 C C . LEU A 1 185 ? -4.468 -8.111 -5.357 1.00 97.44 185 LEU A C 1
ATOM 1482 O O . LEU A 1 185 ? -4.793 -8.045 -4.177 1.00 97.44 185 LEU A O 1
ATOM 1486 N N . HIS A 1 186 ? -3.347 -8.715 -5.767 1.00 97.69 186 HIS A N 1
ATOM 1487 C CA . HIS A 1 186 ? -2.481 -9.488 -4.877 1.00 97.69 186 HIS A CA 1
ATOM 1488 C C . HIS A 1 186 ? -1.898 -8.640 -3.745 1.00 97.69 186 HIS A C 1
ATOM 1490 O O . HIS A 1 186 ? -1.843 -9.094 -2.603 1.00 97.69 186 HIS A O 1
ATOM 1496 N N . MET A 1 187 ? -1.460 -7.415 -4.046 1.00 97.06 187 MET A N 1
ATOM 1497 C CA . MET A 1 187 ? -0.895 -6.514 -3.046 1.00 97.06 187 MET A CA 1
ATOM 1498 C C . MET A 1 187 ? -1.972 -5.941 -2.125 1.00 97.06 187 MET A C 1
ATOM 1500 O O . MET A 1 187 ? -1.772 -5.899 -0.913 1.00 97.06 187 MET A O 1
ATOM 1504 N N . SER A 1 188 ? -3.124 -5.530 -2.663 1.00 96.94 188 SER A N 1
ATOM 1505 C CA . SER A 1 188 ? -4.224 -5.011 -1.846 1.00 96.94 188 SER A CA 1
ATOM 1506 C C . SER A 1 188 ? -4.751 -6.072 -0.878 1.00 96.94 188 SER A C 1
ATOM 1508 O O . SER A 1 188 ? -4.914 -5.794 0.311 1.00 96.94 188 SER A O 1
ATOM 1510 N N . THR A 1 189 ? -4.963 -7.310 -1.340 1.00 97.50 189 THR A N 1
ATOM 1511 C CA . THR A 1 189 ? -5.390 -8.401 -0.454 1.00 97.50 189 THR A CA 1
ATOM 1512 C C . THR A 1 189 ? -4.288 -8.806 0.528 1.00 97.50 189 THR A C 1
ATOM 1514 O O . THR A 1 189 ? -4.602 -9.092 1.684 1.00 97.50 189 THR A O 1
ATOM 1517 N N . ALA A 1 190 ? -3.006 -8.724 0.144 1.00 97.69 190 ALA A N 1
ATOM 1518 C CA . ALA A 1 190 ? -1.885 -8.967 1.055 1.00 97.69 190 ALA A CA 1
ATOM 1519 C C . ALA A 1 190 ? -1.816 -7.913 2.165 1.00 97.69 190 ALA A C 1
ATOM 1521 O O . ALA A 1 190 ? -1.583 -8.262 3.322 1.00 97.69 190 ALA A O 1
ATOM 1522 N N . ALA A 1 191 ? -2.042 -6.639 1.837 1.00 97.69 191 ALA A N 1
ATOM 1523 C CA . ALA A 1 191 ? -2.089 -5.546 2.802 1.00 97.69 191 ALA A CA 1
ATOM 1524 C C . ALA A 1 191 ? -3.235 -5.755 3.802 1.00 97.69 191 ALA A C 1
ATOM 1526 O O . ALA A 1 191 ? -3.020 -5.738 5.013 1.00 97.69 191 ALA A O 1
ATOM 1527 N N . PHE A 1 192 ? -4.435 -6.078 3.312 1.00 97.62 192 PHE A N 1
ATOM 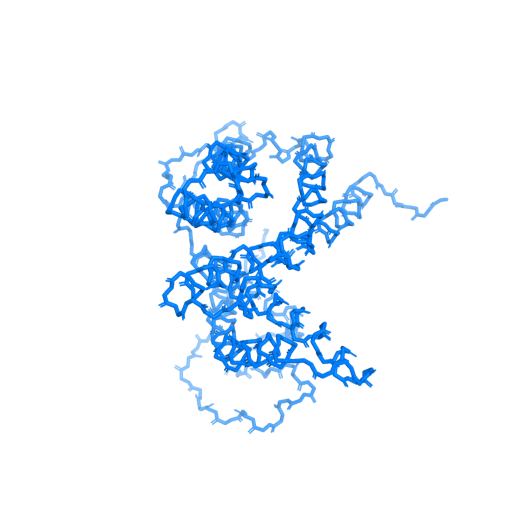1528 C CA . PHE A 1 192 ? -5.566 -6.399 4.180 1.00 97.62 192 PHE A CA 1
ATOM 1529 C C . PHE A 1 192 ? -5.310 -7.603 5.086 1.00 97.62 192 PHE A C 1
ATOM 1531 O O . PHE A 1 192 ? -5.628 -7.556 6.277 1.00 97.62 192 PHE A O 1
ATOM 1538 N N . LEU A 1 193 ? -4.718 -8.668 4.545 1.00 98.06 193 LEU A N 1
ATOM 1539 C CA . LEU A 1 193 ? -4.369 -9.856 5.314 1.00 98.06 193 LEU A CA 1
ATOM 1540 C C . LEU A 1 193 ? -3.292 -9.549 6.366 1.00 98.06 193 LEU A C 1
ATOM 1542 O O . LEU A 1 193 ? -3.405 -9.988 7.510 1.00 98.06 193 LEU A O 1
ATOM 1546 N N . SER A 1 194 ? -2.290 -8.742 6.012 1.00 97.69 194 SER A N 1
ATOM 1547 C CA . SER A 1 194 ? -1.228 -8.298 6.921 1.00 97.69 194 SER A CA 1
ATOM 1548 C C . SER A 1 194 ? -1.790 -7.468 8.074 1.00 97.69 194 SER A C 1
ATOM 1550 O O . SER A 1 194 ? -1.490 -7.752 9.234 1.00 97.69 194 SER A O 1
ATOM 1552 N N . SER A 1 195 ? -2.668 -6.500 7.796 1.00 97.31 195 SER A N 1
ATOM 1553 C CA . SER A 1 195 ? -3.349 -5.727 8.840 1.00 97.31 195 SER A CA 1
ATOM 1554 C C . SER A 1 195 ? -4.258 -6.602 9.704 1.00 97.31 195 SER A C 1
ATOM 1556 O O . SER A 1 195 ? -4.299 -6.409 10.917 1.00 97.31 195 SER A O 1
ATOM 1558 N N . ALA A 1 196 ? -4.951 -7.591 9.126 1.00 98.12 196 ALA A N 1
ATOM 1559 C CA . ALA A 1 196 ? -5.758 -8.538 9.892 1.00 98.12 196 ALA A CA 1
ATOM 1560 C C . ALA A 1 196 ? -4.894 -9.336 10.877 1.00 98.12 196 ALA A C 1
ATOM 1562 O O . ALA A 1 196 ? -5.216 -9.395 12.063 1.00 98.12 196 ALA A O 1
ATOM 1563 N N . PHE A 1 197 ? -3.758 -9.880 10.431 1.00 98.31 197 PHE A N 1
ATOM 1564 C CA . PHE A 1 197 ? -2.823 -10.558 11.327 1.00 98.31 197 PHE A CA 1
ATOM 1565 C C . PHE A 1 197 ? -2.186 -9.612 12.344 1.00 98.31 197 PHE A C 1
ATOM 1567 O O . PHE A 1 197 ? -1.995 -10.017 13.484 1.00 98.31 197 PHE A O 1
ATOM 1574 N N . PHE A 1 198 ? -1.919 -8.354 11.994 1.00 98.12 198 PHE A N 1
ATOM 1575 C CA . PHE A 1 198 ? -1.390 -7.364 12.932 1.00 98.12 198 PHE A CA 1
ATOM 1576 C C . PHE A 1 198 ? -2.384 -7.051 14.063 1.00 98.12 198 PHE A C 1
ATOM 1578 O O . PHE A 1 198 ? -2.036 -7.125 15.245 1.00 98.12 198 PHE A O 1
ATOM 1585 N N . VAL A 1 199 ? -3.649 -6.790 13.717 1.00 98.38 199 VAL A N 1
ATOM 1586 C CA . VAL A 1 199 ? -4.738 -6.585 14.687 1.00 98.38 199 VAL A CA 1
ATOM 1587 C C . VAL A 1 199 ? -4.976 -7.851 15.512 1.00 98.38 199 VAL A C 1
ATOM 1589 O O . VAL A 1 199 ? -5.072 -7.789 16.739 1.00 98.38 199 VAL A O 1
ATOM 1592 N N . GLY A 1 200 ? -5.023 -9.012 14.855 1.00 98.31 200 GLY A N 1
ATOM 1593 C CA . GLY A 1 200 ? -5.227 -10.309 15.493 1.00 98.31 200 GLY A CA 1
ATOM 15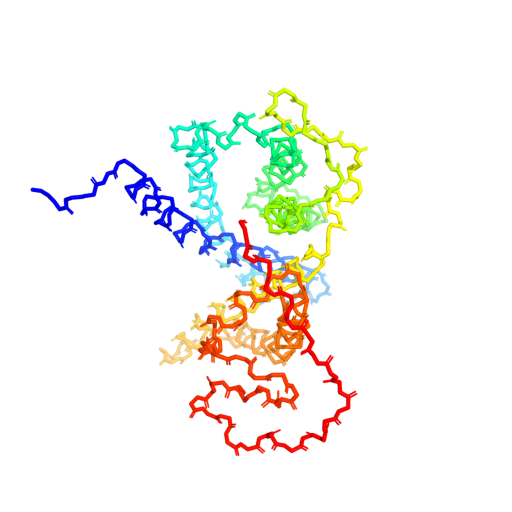94 C C . GLY A 1 200 ? -4.102 -10.684 16.457 1.00 98.31 200 GLY A C 1
ATOM 1595 O O . GLY A 1 200 ? -4.385 -11.131 17.565 1.00 98.31 200 GLY A O 1
ATOM 1596 N N . ALA A 1 201 ? -2.842 -10.448 16.087 1.00 98.25 201 ALA A N 1
ATOM 1597 C CA . ALA A 1 201 ? -1.678 -10.701 16.932 1.00 98.25 201 ALA A CA 1
ATOM 1598 C C . ALA A 1 201 ? -1.662 -9.784 18.161 1.00 98.25 201 ALA A C 1
ATOM 1600 O O . ALA A 1 201 ? -1.427 -10.259 19.272 1.00 98.25 201 ALA A O 1
ATOM 1601 N N . SER A 1 202 ? -1.980 -8.495 17.989 1.00 97.81 202 SER A N 1
ATOM 1602 C CA . SER A 1 202 ? -2.134 -7.561 19.111 1.00 97.81 202 SER A CA 1
ATOM 1603 C C . SER A 1 202 ? -3.220 -8.035 20.084 1.00 97.81 202 SER A C 1
ATOM 1605 O O . SER A 1 202 ? -3.005 -8.085 21.297 1.00 97.81 202 SER A O 1
ATOM 1607 N N . ALA A 1 203 ? -4.367 -8.469 19.560 1.00 97.94 203 ALA A N 1
ATOM 1608 C CA . ALA A 1 203 ? -5.466 -8.964 20.377 1.00 97.94 203 ALA A CA 1
ATOM 1609 C C . ALA A 1 203 ? -5.134 -10.283 21.085 1.00 97.94 203 ALA A C 1
ATOM 1611 O O . ALA A 1 203 ? -5.376 -10.411 22.283 1.00 97.94 203 ALA A O 1
ATOM 1612 N N . ALA A 1 204 ? -4.520 -11.235 20.377 1.00 98.06 204 ALA A N 1
ATOM 1613 C CA . ALA A 1 204 ? -4.059 -12.496 20.947 1.00 98.06 204 ALA A CA 1
ATOM 1614 C C . ALA A 1 204 ? -3.061 -12.259 22.086 1.00 98.06 204 ALA A C 1
ATOM 1616 O O . ALA A 1 204 ? -3.177 -12.874 23.143 1.00 98.06 204 ALA A O 1
ATOM 1617 N N . TRP A 1 205 ? -2.123 -11.325 21.907 1.00 98.19 205 TRP A N 1
ATOM 1618 C CA . TRP A 1 205 ? -1.168 -10.956 22.949 1.00 98.19 205 TRP A CA 1
ATOM 1619 C C . TRP A 1 205 ? -1.860 -10.418 24.207 1.00 98.19 205 TRP A C 1
ATOM 1621 O O . TRP A 1 205 ? -1.524 -10.830 25.317 1.00 98.19 205 TRP A O 1
ATOM 1631 N N . HIS A 1 206 ? -2.864 -9.553 24.051 1.00 97.69 206 HIS A N 1
ATOM 1632 C CA . HIS A 1 206 ? -3.648 -9.065 25.183 1.00 97.69 206 HIS A CA 1
ATOM 1633 C C . HIS A 1 206 ? -4.428 -10.181 25.896 1.00 97.69 206 HIS A C 1
ATOM 1635 O O . HIS A 1 206 ? -4.409 -10.233 27.127 1.00 97.69 206 HIS A O 1
ATOM 1641 N N . LEU A 1 207 ? -5.057 -11.092 25.147 1.00 97.50 207 LEU A N 1
ATOM 1642 C CA . LEU A 1 207 ? -5.776 -12.239 25.713 1.00 97.50 207 LEU A CA 1
ATOM 1643 C C . LEU A 1 207 ? -4.834 -13.170 26.491 1.00 97.50 207 LEU A C 1
ATOM 1645 O O . LEU A 1 207 ? -5.164 -13.582 27.600 1.00 97.50 207 LEU A O 1
ATOM 1649 N N . LEU A 1 208 ? -3.632 -13.438 25.967 1.00 97.69 208 LEU A N 1
ATOM 1650 C CA . LEU A 1 208 ? -2.603 -14.234 26.652 1.00 97.69 208 LEU A CA 1
ATOM 1651 C C . LEU A 1 208 ? -2.109 -13.581 27.950 1.00 97.69 208 LEU A C 1
ATOM 1653 O O . LEU A 1 208 ? -1.688 -14.274 28.873 1.00 97.69 208 LEU A O 1
ATOM 1657 N N . ARG A 1 209 ? -2.165 -12.249 28.038 1.00 97.50 209 ARG A N 1
ATOM 1658 C CA . ARG A 1 209 ? -1.829 -11.479 29.246 1.00 97.50 209 ARG A CA 1
ATOM 1659 C C . ARG A 1 209 ? -3.000 -11.353 30.229 1.00 97.50 209 ARG A C 1
ATOM 1661 O O . ARG A 1 209 ? -2.867 -10.638 31.217 1.00 97.50 209 ARG A O 1
ATOM 1668 N N . GLY A 1 210 ? -4.129 -12.015 29.970 1.00 95.31 210 GLY A N 1
ATOM 1669 C CA . GLY A 1 210 ? -5.326 -11.951 30.810 1.00 95.31 210 GLY A CA 1
ATOM 1670 C C . GLY A 1 210 ? -6.136 -10.659 30.659 1.00 95.31 210 GLY A C 1
ATOM 1671 O O . GLY A 1 210 ? -7.075 -10.445 31.421 1.00 95.31 210 GLY A O 1
ATOM 1672 N N . ASN A 1 211 ? -5.811 -9.798 29.686 1.00 94.25 211 ASN A N 1
ATOM 1673 C CA . ASN A 1 211 ? -6.593 -8.598 29.390 1.00 94.25 211 ASN A CA 1
ATOM 1674 C C . ASN A 1 211 ? -7.781 -8.965 28.494 1.00 94.25 211 ASN A C 1
ATOM 1676 O O . ASN A 1 211 ? -7.774 -8.739 27.284 1.00 94.25 211 ASN A O 1
ATOM 1680 N N . ASP A 1 212 ? -8.779 -9.601 29.094 1.00 94.81 212 ASP A N 1
ATOM 1681 C CA . ASP A 1 212 ? -9.925 -10.148 28.386 1.00 94.81 212 ASP A CA 1
ATOM 1682 C C . ASP A 1 212 ? -11.135 -9.208 28.421 1.00 94.81 212 ASP A C 1
ATOM 1684 O O . ASP A 1 212 ? -12.037 -9.335 29.249 1.00 94.81 212 ASP A O 1
ATOM 1688 N N . THR A 1 213 ? -11.149 -8.233 27.511 1.00 95.69 213 THR A N 1
ATOM 1689 C CA . THR A 1 213 ? -12.253 -7.274 27.386 1.00 95.69 213 THR A CA 1
ATOM 1690 C C . THR A 1 213 ? -13.114 -7.546 26.149 1.00 95.69 213 THR A C 1
ATOM 1692 O O . THR A 1 213 ? -12.632 -8.111 25.157 1.00 95.69 213 THR A O 1
ATOM 1695 N N . PRO A 1 214 ? -14.382 -7.084 26.134 1.00 95.62 214 PRO A N 1
ATOM 1696 C CA . PRO A 1 214 ? -15.233 -7.172 24.948 1.00 95.62 214 PRO A CA 1
ATOM 1697 C C . PRO A 1 214 ? -14.595 -6.564 23.690 1.00 95.62 214 PRO A C 1
ATOM 1699 O O . PRO A 1 214 ? -14.735 -7.132 22.607 1.00 95.62 214 PRO A O 1
ATOM 1702 N N . ALA A 1 215 ? -13.851 -5.458 23.824 1.00 96.12 215 ALA A N 1
ATOM 1703 C CA . ALA A 1 215 ? -13.119 -4.826 22.724 1.00 96.12 215 ALA A CA 1
ATOM 1704 C C . ALA A 1 215 ? -12.028 -5.731 22.154 1.00 96.12 215 ALA A C 1
ATOM 1706 O O . ALA A 1 215 ? -11.953 -5.923 20.938 1.00 96.12 215 ALA A O 1
ATOM 1707 N N . ILE A 1 216 ? -11.237 -6.356 23.024 1.00 97.50 216 ILE A N 1
ATOM 1708 C CA . ILE A 1 216 ? -10.133 -7.229 22.618 1.00 97.50 216 ILE A CA 1
ATOM 1709 C C . ILE A 1 216 ? -10.669 -8.484 21.927 1.00 97.50 216 ILE A C 1
ATOM 1711 O O . ILE A 1 216 ? -10.228 -8.815 20.824 1.00 97.50 216 ILE A O 1
ATOM 1715 N N . ARG A 1 217 ? -11.699 -9.126 22.493 1.00 97.00 217 ARG A N 1
ATOM 1716 C CA . ARG A 1 217 ? -12.388 -10.252 21.840 1.00 97.00 217 ARG A CA 1
ATOM 1717 C C . ARG A 1 217 ? -12.997 -9.853 20.496 1.00 97.00 217 ARG A C 1
ATOM 1719 O O . ARG A 1 217 ? -12.942 -10.632 19.544 1.00 97.00 217 ARG A O 1
ATOM 1726 N N . LYS A 1 218 ? -13.568 -8.646 20.398 1.00 97.75 218 LYS A N 1
ATOM 1727 C CA . LYS A 1 218 ? -14.180 -8.149 19.161 1.00 97.75 218 LYS A CA 1
ATOM 1728 C C . LYS A 1 218 ? -13.141 -7.958 18.060 1.00 97.75 218 LYS A C 1
ATOM 1730 O O . LYS A 1 218 ? -13.344 -8.494 16.974 1.00 97.75 218 LYS A O 1
ATOM 1735 N N . MET A 1 219 ? -12.037 -7.257 18.329 1.00 97.06 219 MET A N 1
ATOM 1736 C CA . MET A 1 219 ? -10.996 -7.058 17.314 1.00 97.06 219 MET A CA 1
ATOM 1737 C C . MET A 1 219 ? -10.302 -8.372 16.934 1.00 97.06 219 MET A C 1
ATOM 1739 O O . MET A 1 219 ? -10.031 -8.578 15.755 1.00 97.06 219 MET A O 1
ATOM 1743 N N . PHE A 1 220 ? -10.112 -9.300 17.884 1.00 98.31 220 PHE A N 1
ATOM 1744 C CA . PHE A 1 220 ? -9.598 -10.640 17.586 1.00 98.31 220 PHE A CA 1
ATOM 1745 C C . PHE A 1 220 ? -10.529 -11.405 16.639 1.00 98.31 220 PHE A C 1
ATOM 1747 O O . PHE A 1 220 ? -10.092 -11.929 15.618 1.00 98.31 220 PHE A O 1
ATOM 1754 N N . SER A 1 221 ? -11.834 -11.416 16.931 1.00 98.12 221 SER A N 1
ATOM 1755 C CA . SER A 1 221 ? -12.826 -12.073 16.077 1.00 98.12 221 SER A CA 1
ATOM 1756 C C . SER A 1 221 ? -12.892 -11.447 14.681 1.00 98.12 221 SER A C 1
ATOM 1758 O O . SER A 1 221 ? -12.893 -12.181 13.696 1.00 98.12 221 SER A O 1
ATOM 1760 N N . MET A 1 222 ? -12.903 -10.113 14.574 1.00 98.12 222 MET A N 1
ATOM 1761 C CA . MET A 1 222 ? -12.901 -9.419 13.279 1.00 98.12 222 MET A CA 1
ATOM 1762 C C . MET A 1 222 ? -11.650 -9.754 12.457 1.00 98.12 222 MET A C 1
ATOM 1764 O O . MET A 1 222 ? -11.763 -10.029 11.264 1.00 98.12 222 MET A O 1
ATOM 1768 N N . ALA A 1 223 ? -10.478 -9.789 13.097 1.00 98.25 223 ALA A N 1
ATOM 1769 C CA . ALA A 1 223 ? -9.222 -10.166 12.461 1.00 98.25 223 ALA A CA 1
ATOM 1770 C C . ALA A 1 223 ? -9.241 -11.608 11.932 1.00 98.25 223 ALA A C 1
ATOM 1772 O O . ALA A 1 223 ? -8.870 -11.842 10.783 1.00 98.25 223 ALA A O 1
ATOM 1773 N N . LEU A 1 224 ? -9.713 -12.572 12.730 1.00 98.19 224 LEU A N 1
ATOM 1774 C CA . LEU A 1 224 ? -9.782 -13.975 12.310 1.00 98.19 224 LEU A CA 1
ATOM 1775 C C . LEU A 1 224 ? -10.790 -14.204 11.179 1.00 98.19 224 LEU A C 1
ATOM 1777 O O . LEU A 1 224 ? -10.492 -14.959 10.259 1.00 98.19 224 LEU A O 1
ATOM 1781 N N . TRP A 1 225 ? -11.947 -13.535 11.204 1.00 98.12 225 TRP A N 1
ATOM 1782 C CA . TRP A 1 225 ? -12.903 -13.597 10.094 1.00 98.12 225 TRP A CA 1
ATOM 1783 C C . TRP A 1 225 ? -12.318 -13.026 8.804 1.00 98.12 225 TRP A C 1
ATOM 1785 O O . TRP A 1 225 ? -12.481 -13.620 7.740 1.00 98.12 225 TRP A O 1
ATOM 1795 N N . MET A 1 226 ? -11.594 -11.910 8.904 1.00 97.12 226 MET A N 1
ATOM 1796 C CA . MET A 1 226 ? -10.899 -11.329 7.761 1.00 97.12 226 MET A CA 1
ATOM 1797 C C . MET A 1 226 ? -9.836 -12.289 7.215 1.00 97.12 226 MET A C 1
ATOM 1799 O O . MET A 1 226 ? -9.806 -12.546 6.016 1.00 97.12 226 MET A O 1
ATOM 1803 N N . ALA A 1 227 ? -9.012 -12.880 8.083 1.00 97.75 227 ALA A N 1
ATOM 1804 C CA . ALA A 1 227 ? -7.992 -13.844 7.677 1.00 97.75 227 ALA A CA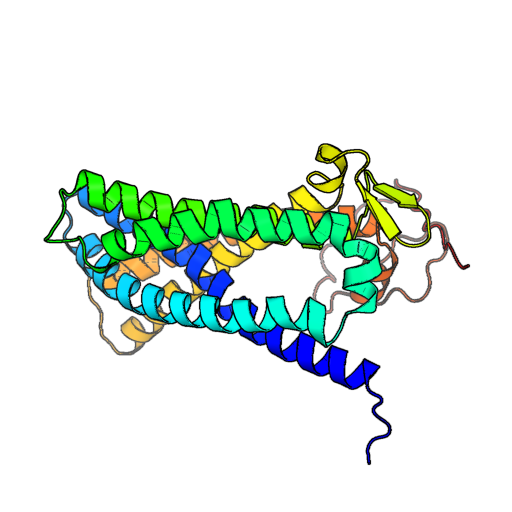 1
ATOM 1805 C C . ALA A 1 227 ? -8.601 -15.100 7.032 1.00 97.75 227 ALA A C 1
ATOM 1807 O O . ALA A 1 227 ? -8.107 -15.556 6.003 1.00 97.75 227 ALA A O 1
ATOM 1808 N N . LEU A 1 228 ? -9.700 -15.621 7.588 1.00 98.06 228 LEU A N 1
ATOM 1809 C CA . LEU A 1 228 ? -10.394 -16.802 7.070 1.00 98.06 228 LEU A CA 1
ATOM 1810 C C . LEU A 1 228 ? -10.881 -16.608 5.628 1.00 98.06 228 LEU A C 1
ATOM 1812 O O . LEU A 1 228 ? -10.826 -17.545 4.839 1.00 98.06 228 LEU A O 1
ATOM 1816 N N . ILE A 1 229 ? -11.353 -15.407 5.285 1.00 97.06 229 ILE A N 1
ATOM 1817 C CA . ILE A 1 229 ? -11.880 -15.101 3.948 1.00 97.06 229 ILE A CA 1
ATOM 1818 C C . ILE A 1 229 ? -10.756 -14.675 3.001 1.00 97.06 229 ILE A C 1
ATOM 1820 O O . ILE A 1 229 ? -10.680 -15.146 1.867 1.00 97.06 229 ILE A O 1
ATOM 1824 N N . VAL A 1 230 ? -9.871 -13.785 3.451 1.00 97.31 230 VAL A N 1
ATOM 1825 C CA . VAL A 1 230 ? -8.875 -13.157 2.579 1.00 97.31 230 VAL A CA 1
ATOM 1826 C C . VAL A 1 230 ? -7.684 -14.070 2.313 1.00 97.31 230 VAL A C 1
ATOM 1828 O O . VAL A 1 230 ? -7.139 -13.997 1.220 1.00 97.31 230 VAL A O 1
ATOM 1831 N N . ALA A 1 231 ? -7.298 -14.974 3.220 1.00 97.88 231 ALA A N 1
ATOM 1832 C CA . ALA A 1 231 ? -6.169 -15.874 2.962 1.00 97.88 231 ALA A CA 1
ATOM 1833 C C . ALA A 1 231 ? -6.418 -16.850 1.788 1.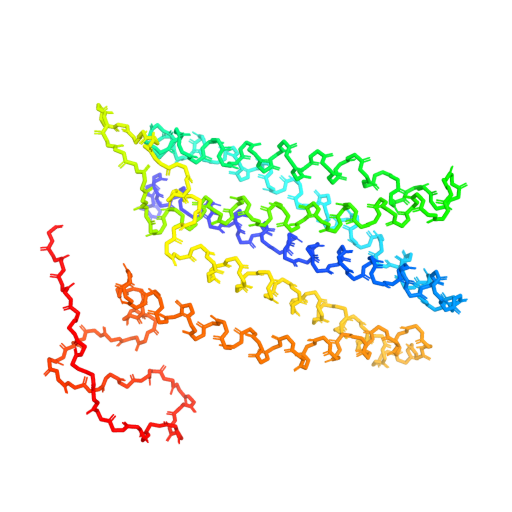00 97.88 231 ALA A C 1
ATOM 1835 O O . ALA A 1 231 ? -5.552 -16.943 0.916 1.00 97.88 231 ALA A O 1
ATOM 1836 N N . PRO A 1 232 ? -7.582 -17.525 1.668 1.00 97.81 232 PRO A N 1
ATOM 1837 C CA . PRO A 1 232 ? -7.892 -18.314 0.474 1.00 97.81 232 PRO A CA 1
ATOM 1838 C C . PRO A 1 232 ? -7.950 -17.467 -0.803 1.00 97.81 232 PRO A C 1
ATOM 1840 O O . PRO A 1 232 ? -7.440 -17.879 -1.842 1.00 97.81 232 PRO A O 1
ATOM 1843 N N . VAL A 1 233 ? -8.528 -16.263 -0.726 1.00 97.56 233 VAL A N 1
ATOM 1844 C CA . VAL A 1 233 ? -8.588 -15.326 -1.861 1.00 97.56 233 VAL A CA 1
ATOM 1845 C C . VAL A 1 233 ? -7.183 -14.899 -2.297 1.00 97.56 233 VAL A C 1
ATOM 1847 O O . VAL A 1 233 ? -6.878 -14.949 -3.486 1.00 97.56 233 VAL A O 1
ATOM 1850 N N . GLN A 1 234 ? -6.299 -14.578 -1.349 1.00 97.75 234 GLN A N 1
ATOM 1851 C CA . GLN A 1 234 ? -4.887 -14.270 -1.587 1.00 97.75 234 GLN A CA 1
ATOM 1852 C C . GLN A 1 234 ? -4.185 -15.413 -2.320 1.00 97.75 234 GLN A C 1
ATOM 1854 O O . GLN A 1 234 ? -3.445 -15.163 -3.269 1.00 97.75 234 GLN A O 1
ATOM 1859 N N . ALA A 1 235 ? -4.414 -16.659 -1.892 1.00 96.50 235 ALA A N 1
ATOM 1860 C CA . ALA A 1 235 ? -3.807 -17.833 -2.509 1.00 96.50 235 ALA A CA 1
ATOM 1861 C C . ALA A 1 235 ? -4.265 -18.008 -3.966 1.00 96.50 235 ALA A C 1
ATOM 1863 O O . ALA A 1 235 ? -3.429 -18.204 -4.844 1.00 96.50 235 ALA A O 1
ATOM 1864 N N . MET A 1 236 ? -5.567 -17.860 -4.242 1.00 97.06 236 MET A N 1
ATOM 1865 C CA . MET A 1 236 ? -6.105 -17.937 -5.608 1.00 97.06 236 MET A CA 1
ATOM 1866 C C . MET A 1 236 ? -5.575 -16.815 -6.509 1.00 97.06 236 MET A C 1
ATOM 1868 O O . MET A 1 236 ? -5.175 -17.068 -7.643 1.00 97.06 236 MET A O 1
ATOM 1872 N N . ILE A 1 237 ? -5.533 -15.576 -6.008 1.00 96.81 237 ILE A N 1
ATOM 1873 C CA . ILE A 1 237 ? -4.964 -14.442 -6.750 1.00 96.81 237 ILE A CA 1
ATOM 1874 C C . ILE A 1 237 ? -3.463 -14.660 -6.985 1.00 96.81 237 ILE A C 1
ATOM 1876 O O . ILE A 1 237 ? -2.953 -14.321 -8.048 1.00 96.81 237 ILE A O 1
ATOM 1880 N N . GLY A 1 238 ? -2.751 -15.226 -6.007 1.00 95.56 238 GLY A N 1
ATOM 1881 C CA . GLY A 1 238 ? -1.338 -15.586 -6.118 1.00 95.56 238 GLY A CA 1
ATOM 1882 C C . GLY A 1 238 ? -1.064 -16.615 -7.206 1.00 95.56 238 GLY A C 1
ATOM 1883 O O . GLY A 1 238 ? -0.169 -16.394 -8.017 1.00 95.56 238 GLY A O 1
ATOM 1884 N N . ASP A 1 239 ? -1.863 -17.678 -7.275 1.00 94.00 239 ASP A N 1
ATOM 1885 C CA . ASP A 1 239 ? -1.776 -18.678 -8.343 1.00 94.00 239 ASP A CA 1
ATOM 1886 C C . ASP A 1 239 ? -2.006 -18.040 -9.722 1.00 94.00 239 ASP A C 1
ATOM 1888 O O . ASP A 1 239 ? -1.165 -18.148 -10.617 1.00 94.00 239 ASP A O 1
ATOM 1892 N N . ALA A 1 240 ? -3.076 -17.251 -9.862 1.00 94.25 240 ALA A N 1
ATOM 1893 C CA . ALA A 1 240 ? -3.374 -16.543 -11.104 1.00 94.25 240 ALA A CA 1
ATOM 1894 C C . ALA A 1 240 ? -2.258 -15.554 -11.502 1.00 94.25 240 ALA A C 1
ATOM 1896 O O . ALA A 1 240 ? -1.887 -15.462 -12.675 1.00 94.25 240 ALA A O 1
ATOM 1897 N N . HIS A 1 241 ? -1.668 -14.849 -10.530 1.00 94.50 241 HIS A N 1
ATOM 1898 C CA . HIS A 1 241 ? -0.522 -13.975 -10.773 1.00 94.50 241 HIS A CA 1
ATOM 1899 C C . HIS A 1 241 ? 0.732 -14.761 -11.190 1.00 94.50 241 HIS A C 1
ATOM 1901 O O . HIS A 1 241 ? 1.475 -14.314 -12.069 1.00 94.50 241 HIS A O 1
ATOM 1907 N N . GLY A 1 242 ? 0.953 -15.937 -10.599 1.00 91.06 242 GLY A N 1
ATOM 1908 C CA . GLY A 1 242 ? 2.025 -16.860 -10.966 1.00 91.06 242 GLY A CA 1
ATOM 1909 C C . GLY A 1 242 ? 1.904 -17.329 -12.415 1.00 91.06 242 GLY A C 1
ATOM 1910 O O . GLY A 1 242 ? 2.876 -17.243 -13.162 1.00 91.06 242 GLY A O 1
ATOM 1911 N N . LEU A 1 243 ? 0.700 -17.714 -12.850 1.00 90.75 243 LEU A N 1
ATOM 1912 C CA . LEU A 1 243 ? 0.418 -18.098 -14.239 1.00 90.75 243 LEU A CA 1
ATOM 1913 C C . LEU A 1 243 ? 0.625 -16.937 -15.224 1.00 90.75 243 LEU A C 1
ATOM 1915 O O . LEU A 1 243 ? 1.241 -17.117 -16.273 1.00 90.75 243 LEU A O 1
ATOM 1919 N N . ASN A 1 244 ? 0.188 -15.723 -14.878 1.00 92.88 244 ASN A N 1
ATOM 1920 C CA . ASN A 1 244 ? 0.461 -14.538 -15.696 1.00 92.88 244 ASN A CA 1
ATOM 1921 C C . ASN A 1 244 ? 1.969 -14.238 -15.800 1.00 92.88 244 ASN A C 1
ATOM 1923 O O . ASN A 1 244 ? 2.474 -13.901 -16.875 1.00 92.88 244 ASN A O 1
ATOM 1927 N N . THR A 1 245 ? 2.696 -14.395 -14.690 1.00 90.31 245 THR A N 1
ATOM 1928 C CA . THR A 1 245 ? 4.153 -14.220 -14.641 1.00 90.31 245 THR A CA 1
ATOM 1929 C C . THR A 1 245 ? 4.866 -15.308 -15.439 1.00 90.31 245 THR A C 1
ATOM 1931 O O . THR A 1 245 ? 5.861 -15.012 -16.086 1.00 90.31 245 THR A O 1
ATOM 1934 N N . LEU A 1 246 ? 4.357 -16.540 -15.456 1.00 87.69 246 LEU A N 1
ATOM 1935 C CA . LEU A 1 246 ? 4.880 -17.622 -16.289 1.00 87.69 246 LEU A CA 1
ATOM 1936 C C . LEU A 1 246 ? 4.807 -17.271 -17.782 1.00 87.69 246 LEU A C 1
ATOM 1938 O O . LEU A 1 246 ? 5.766 -17.508 -18.512 1.00 87.69 246 LEU A O 1
ATOM 1942 N N . GLU A 1 247 ? 3.697 -16.677 -18.221 1.00 88.75 247 GLU A N 1
ATOM 1943 C CA . GLU A 1 247 ? 3.494 -16.268 -19.614 1.00 88.75 247 GLU A CA 1
ATOM 1944 C C . GLU A 1 247 ? 4.412 -15.104 -20.025 1.00 88.75 247 GLU A C 1
ATOM 1946 O O . GLU A 1 247 ? 5.050 -15.156 -21.075 1.00 88.75 247 GLU A O 1
ATOM 1951 N N . HIS A 1 248 ? 4.508 -14.061 -19.195 1.00 90.12 248 HIS A N 1
ATOM 1952 C CA . HIS A 1 248 ? 5.192 -12.814 -19.568 1.00 90.12 248 HIS A CA 1
ATOM 1953 C C . HIS A 1 248 ? 6.650 -12.735 -19.096 1.00 90.12 248 HIS A C 1
ATOM 1955 O O . HIS A 1 248 ? 7.458 -12.014 -19.678 1.00 90.12 248 HIS A O 1
ATOM 1961 N N . GLN A 1 249 ? 6.993 -13.426 -18.008 1.00 89.00 249 GLN A N 1
ATOM 1962 C CA . GLN A 1 249 ? 8.305 -13.397 -17.350 1.00 89.00 249 GLN A CA 1
ATOM 1963 C C . GLN A 1 249 ? 8.728 -14.796 -16.852 1.00 89.00 249 GLN A C 1
ATOM 1965 O O . GLN A 1 249 ? 9.033 -14.973 -15.665 1.00 89.00 249 GLN A O 1
ATOM 1970 N N . PRO A 1 250 ? 8.800 -15.792 -17.754 1.00 87.94 250 PRO A N 1
ATOM 1971 C CA . PRO A 1 250 ? 9.044 -17.196 -17.421 1.00 87.94 250 PRO A CA 1
ATOM 1972 C C . PRO A 1 250 ? 10.282 -17.437 -16.547 1.00 87.94 250 PRO A C 1
ATOM 1974 O O . PRO A 1 250 ? 10.268 -18.296 -15.667 1.00 87.94 250 PRO A O 1
ATOM 1977 N N . ALA A 1 251 ? 11.343 -16.651 -16.754 1.00 87.81 251 ALA A N 1
ATOM 1978 C CA . ALA A 1 251 ? 12.588 -16.756 -15.997 1.00 87.81 251 ALA A CA 1
ATOM 1979 C C . ALA A 1 251 ? 12.389 -16.584 -14.479 1.00 87.81 251 ALA A C 1
ATOM 1981 O O . ALA A 1 251 ? 13.101 -17.207 -13.696 1.00 87.81 251 ALA A O 1
ATOM 1982 N N . LYS A 1 252 ? 11.406 -15.780 -14.045 1.00 89.19 252 LYS A N 1
ATOM 1983 C CA . LYS A 1 252 ? 11.106 -15.600 -12.616 1.00 89.19 252 LYS A CA 1
ATOM 1984 C C . LYS A 1 252 ? 10.512 -16.856 -12.002 1.00 89.19 252 LYS A C 1
ATOM 1986 O O . LYS A 1 252 ? 10.953 -17.267 -10.936 1.00 89.19 252 LYS A O 1
ATOM 1991 N N . ILE A 1 253 ? 9.532 -17.458 -12.676 1.00 87.75 253 ILE A N 1
ATOM 1992 C CA . ILE A 1 253 ? 8.901 -18.693 -12.203 1.00 87.75 253 ILE A CA 1
ATOM 1993 C C . ILE A 1 253 ? 9.911 -19.836 -12.231 1.00 87.75 253 ILE A C 1
ATOM 1995 O O . ILE A 1 253 ? 10.025 -20.550 -11.245 1.00 87.75 253 ILE A O 1
ATOM 1999 N N . ALA A 1 254 ? 10.719 -19.942 -13.289 1.00 84.75 254 ALA A N 1
ATOM 2000 C CA . ALA A 1 254 ? 11.787 -20.935 -13.357 1.00 84.75 254 ALA A CA 1
ATOM 2001 C C . ALA A 1 254 ? 12.777 -20.803 -12.185 1.00 84.75 254 ALA A C 1
ATOM 2003 O O . ALA A 1 254 ? 13.117 -21.801 -11.559 1.00 84.75 254 ALA A O 1
ATOM 2004 N N . ALA A 1 255 ? 13.185 -19.580 -11.829 1.00 87.38 255 ALA A N 1
ATOM 2005 C CA . ALA A 1 255 ? 14.061 -19.349 -10.682 1.00 87.38 255 ALA A CA 1
ATOM 2006 C C . ALA A 1 255 ? 13.386 -19.660 -9.329 1.00 87.38 255 ALA A C 1
ATOM 2008 O O . ALA A 1 255 ? 14.028 -20.251 -8.464 1.00 87.38 255 ALA A O 1
ATOM 2009 N N . ILE A 1 256 ? 12.110 -19.291 -9.143 1.00 87.06 256 ILE A N 1
ATOM 2010 C CA . ILE A 1 256 ? 11.333 -19.587 -7.920 1.00 87.06 256 ILE A CA 1
ATOM 2011 C C . ILE A 1 256 ? 11.153 -21.100 -7.740 1.00 87.06 256 ILE A C 1
ATOM 2013 O O . ILE A 1 256 ? 11.335 -21.616 -6.641 1.00 87.06 256 ILE A O 1
ATOM 2017 N N . GLU A 1 257 ? 10.846 -21.808 -8.825 1.00 84.00 257 GLU A N 1
ATOM 2018 C CA . GLU A 1 257 ? 10.623 -23.255 -8.838 1.00 84.00 257 GLU A CA 1
ATOM 2019 C C . GLU A 1 257 ? 11.919 -24.071 -8.967 1.00 84.00 257 GLU A C 1
ATOM 2021 O O . GLU A 1 257 ? 11.877 -25.299 -8.993 1.00 84.00 257 GLU A O 1
ATOM 2026 N N . GLY A 1 258 ? 13.086 -23.426 -9.058 1.00 83.94 258 GLY A N 1
ATOM 2027 C CA . GLY A 1 258 ? 14.370 -24.113 -9.227 1.00 83.94 258 GLY A CA 1
ATOM 2028 C C . GLY A 1 258 ? 14.469 -24.941 -10.517 1.00 83.94 258 GLY A C 1
ATOM 2029 O O . GLY A 1 258 ? 15.158 -25.962 -10.542 1.00 83.94 258 GLY A O 1
ATOM 2030 N N . HIS A 1 259 ? 13.772 -24.537 -11.583 1.00 80.06 259 HIS A N 1
ATOM 2031 C CA . HIS A 1 259 ? 13.815 -25.184 -12.897 1.00 80.06 259 HIS A CA 1
ATOM 2032 C C . HIS A 1 259 ? 14.976 -24.630 -13.721 1.00 80.06 259 HIS A C 1
ATOM 2034 O O . HIS A 1 259 ? 14.850 -23.611 -14.399 1.00 80.06 259 HIS A O 1
ATOM 2040 N N . TRP A 1 260 ? 16.116 -25.318 -13.659 1.00 75.94 260 TRP A N 1
ATOM 2041 C CA . TRP A 1 260 ? 17.329 -24.961 -14.407 1.00 75.94 260 TRP A CA 1
ATOM 2042 C C . TRP A 1 260 ? 17.351 -25.528 -15.831 1.00 75.94 260 TRP A C 1
ATOM 2044 O O . TRP A 1 260 ? 17.975 -24.951 -16.717 1.00 75.94 260 TRP A O 1
ATOM 2054 N N . GLU A 1 261 ? 16.626 -26.624 -16.060 1.00 73.50 261 GLU A N 1
ATOM 2055 C CA . GLU A 1 261 ? 16.485 -27.297 -17.350 1.00 73.50 261 GLU A CA 1
ATOM 2056 C C . GLU A 1 261 ? 14.997 -27.539 -17.629 1.00 73.50 261 GLU A C 1
ATOM 2058 O O . GLU A 1 261 ? 14.240 -27.890 -16.724 1.00 73.50 261 GLU A O 1
ATOM 2063 N N . ASN A 1 262 ? 14.566 -27.334 -18.877 1.00 64.19 262 ASN A N 1
ATOM 2064 C CA . ASN A 1 262 ? 13.173 -27.513 -19.297 1.00 64.19 262 ASN A CA 1
ATOM 2065 C C . ASN A 1 262 ? 13.112 -28.377 -20.571 1.00 64.19 262 ASN A C 1
ATOM 2067 O O . ASN A 1 262 ? 13.104 -27.839 -21.684 1.00 64.19 262 ASN A O 1
ATOM 2071 N N . PRO A 1 263 ? 13.113 -29.717 -20.437 1.00 63.94 263 PRO A N 1
ATOM 2072 C CA . PRO A 1 263 ? 12.955 -30.622 -21.567 1.00 63.94 263 PRO A CA 1
ATOM 2073 C C . PRO A 1 263 ? 11.587 -30.409 -22.246 1.00 63.94 263 PRO A C 1
ATOM 2075 O O . PRO A 1 263 ? 10.560 -30.375 -21.561 1.00 63.94 263 PRO A O 1
ATOM 2078 N N . PRO A 1 264 ? 11.519 -30.272 -23.584 1.00 57.50 264 PRO A N 1
ATOM 2079 C CA . PRO A 1 264 ? 10.247 -30.117 -24.284 1.00 57.50 264 PRO A CA 1
ATOM 2080 C C . PRO A 1 264 ? 9.315 -31.315 -24.040 1.00 57.50 264 PRO A C 1
ATOM 2082 O O . PRO A 1 264 ? 9.656 -32.443 -24.383 1.00 57.50 264 PRO A O 1
ATOM 2085 N N . GLY A 1 265 ? 8.116 -31.063 -23.506 1.00 56.38 265 GLY A N 1
ATOM 2086 C CA . GLY A 1 265 ? 7.068 -32.079 -23.330 1.00 56.38 265 GLY A CA 1
ATOM 2087 C C . GLY A 1 265 ? 6.994 -32.727 -21.943 1.00 56.38 265 GLY A C 1
ATOM 2088 O O . GLY A 1 265 ? 6.080 -33.517 -21.705 1.00 56.38 265 GLY A O 1
ATOM 2089 N N . GLU A 1 266 ? 7.884 -32.379 -21.012 1.00 56.56 266 GLU A N 1
ATOM 2090 C CA . GLU A 1 266 ? 7.778 -32.828 -19.622 1.00 56.56 266 GLU A CA 1
ATOM 2091 C C . GLU A 1 266 ? 6.950 -31.859 -18.771 1.00 56.56 266 GLU A C 1
ATOM 2093 O O . GLU A 1 266 ? 7.059 -30.637 -18.879 1.00 56.56 266 GLU A O 1
ATOM 2098 N N . ALA A 1 267 ? 6.101 -32.412 -17.901 1.00 53.31 267 ALA A N 1
ATOM 2099 C CA . ALA A 1 267 ? 5.393 -31.615 -16.912 1.00 53.31 267 ALA A CA 1
ATOM 2100 C C . ALA A 1 267 ? 6.386 -31.188 -15.824 1.00 53.31 267 ALA A C 1
ATOM 2102 O O . ALA A 1 267 ? 6.929 -32.026 -15.098 1.00 53.31 267 ALA A O 1
ATOM 2103 N N . THR A 1 268 ? 6.601 -29.884 -15.694 1.00 55.34 268 THR A N 1
ATOM 2104 C CA . THR A 1 268 ? 7.461 -29.313 -14.665 1.00 55.34 268 THR A CA 1
ATOM 2105 C C . THR A 1 268 ? 6.880 -29.568 -13.276 1.00 55.34 268 THR A C 1
ATOM 2107 O O . THR A 1 268 ? 5.738 -29.221 -12.969 1.00 55.34 268 THR A O 1
ATOM 2110 N N . ARG A 1 269 ? 7.659 -30.232 -12.415 1.00 52.84 269 ARG A N 1
ATOM 2111 C CA . ARG A 1 269 ? 7.254 -30.502 -11.030 1.00 52.84 269 ARG A CA 1
ATOM 2112 C C . ARG A 1 269 ? 7.509 -29.264 -10.182 1.00 52.84 269 ARG A C 1
ATOM 2114 O O . ARG A 1 269 ? 8.627 -28.763 -10.166 1.00 52.84 269 ARG A O 1
ATOM 2121 N N . TRP A 1 270 ? 6.497 -28.825 -9.440 1.00 49.28 270 TRP A N 1
ATOM 2122 C CA . TRP A 1 270 ? 6.647 -27.788 -8.420 1.00 49.28 270 TRP A CA 1
ATOM 2123 C C . TRP A 1 270 ? 7.738 -28.183 -7.423 1.00 49.28 270 TRP A C 1
ATOM 2125 O O . TRP A 1 270 ? 7.681 -29.281 -6.851 1.00 49.28 270 TRP A O 1
ATOM 2135 N N . CYS A 1 271 ? 8.714 -27.304 -7.196 1.00 50.19 271 CYS A N 1
ATOM 2136 C CA . CYS A 1 271 ? 9.755 -27.536 -6.198 1.00 50.19 271 CYS A CA 1
ATOM 2137 C C . CYS A 1 271 ? 9.223 -27.115 -4.833 1.00 50.19 271 CYS A C 1
ATOM 2139 O O . CYS A 1 271 ? 9.594 -26.106 -4.245 1.00 50.19 271 CYS A O 1
ATOM 2141 N N . CYS A 1 272 ? 8.278 -27.898 -4.330 1.00 43.84 272 CYS A N 1
ATOM 2142 C CA . CYS A 1 272 ? 7.724 -27.687 -3.013 1.00 43.84 272 CYS A CA 1
ATOM 2143 C C . CYS A 1 272 ? 8.260 -28.784 -2.096 1.00 43.84 272 CYS A C 1
ATOM 2145 O O . CYS A 1 272 ? 7.912 -29.958 -2.253 1.00 43.84 272 CYS A O 1
ATOM 2147 N N . SER A 1 273 ? 9.026 -28.404 -1.075 1.00 44.16 273 SER A N 1
ATOM 2148 C CA . SER A 1 273 ? 9.387 -29.282 0.047 1.00 44.16 273 SER A CA 1
ATOM 2149 C C . SER A 1 273 ? 8.158 -29.886 0.760 1.00 44.16 273 SER A C 1
ATOM 2151 O O . SER A 1 273 ? 8.305 -30.858 1.495 1.00 44.16 273 SER A O 1
ATOM 2153 N N . ALA A 1 274 ? 6.941 -29.385 0.490 1.00 33.34 274 ALA A N 1
ATOM 2154 C CA . ALA A 1 274 ? 5.676 -29.851 1.064 1.00 33.34 274 ALA A CA 1
ATOM 2155 C C . ALA A 1 274 ? 4.645 -30.439 0.063 1.00 33.34 274 ALA A C 1
ATOM 2157 O O . ALA A 1 274 ? 3.602 -30.928 0.492 1.00 33.34 274 ALA A O 1
ATOM 2158 N N . CYS A 1 275 ? 4.885 -30.448 -1.256 1.00 36.69 275 CYS A N 1
ATOM 2159 C CA . CYS A 1 275 ? 3.844 -30.778 -2.254 1.00 36.69 275 CYS A CA 1
ATOM 2160 C C . CYS A 1 275 ? 4.061 -32.143 -2.930 1.00 36.69 275 CYS A C 1
ATOM 2162 O O . CYS A 1 275 ? 4.072 -32.273 -4.152 1.00 36.69 275 CYS A O 1
ATOM 2164 N N . ARG A 1 276 ? 4.204 -33.204 -2.126 1.00 33.91 276 ARG A N 1
ATOM 2165 C CA . ARG A 1 276 ? 4.196 -34.595 -2.626 1.00 33.91 276 ARG A CA 1
ATOM 2166 C C . ARG A 1 276 ? 2.776 -35.165 -2.825 1.00 33.91 276 ARG A C 1
ATOM 2168 O O . ARG A 1 276 ? 2.645 -36.318 -3.217 1.00 33.91 276 ARG A O 1
ATOM 2175 N N . ILE A 1 277 ? 1.725 -34.382 -2.548 1.00 35.09 277 ILE A N 1
ATOM 2176 C CA . ILE A 1 277 ? 0.332 -34.865 -2.436 1.00 35.09 277 ILE A CA 1
ATOM 2177 C C . ILE A 1 277 ? -0.553 -34.487 -3.647 1.00 35.09 277 ILE A C 1
ATOM 2179 O O . ILE A 1 277 ? -1.525 -35.186 -3.912 1.00 35.09 277 ILE A O 1
ATOM 2183 N N . TRP A 1 278 ? -0.218 -33.453 -4.435 1.00 28.58 278 TRP A N 1
ATOM 2184 C CA . TRP A 1 278 ? -1.157 -32.863 -5.416 1.00 28.58 278 TRP A CA 1
ATOM 2185 C C . TRP A 1 278 ? -0.805 -33.008 -6.911 1.00 28.58 278 TRP A C 1
ATOM 2187 O O . TRP A 1 278 ? -1.530 -32.500 -7.766 1.00 28.58 278 TRP A O 1
ATOM 2197 N N . THR A 1 279 ? 0.247 -33.739 -7.284 1.00 33.41 279 THR A N 1
ATOM 2198 C CA . THR A 1 279 ? 0.651 -33.905 -8.696 1.00 33.41 279 THR A CA 1
ATOM 2199 C C . THR A 1 279 ? 0.098 -35.187 -9.332 1.00 33.41 279 THR A C 1
ATOM 2201 O O . THR A 1 279 ? 0.821 -36.134 -9.629 1.00 33.41 279 THR A O 1
ATOM 2204 N N . ARG A 1 280 ? -1.214 -35.206 -9.599 1.00 30.81 280 ARG A N 1
ATOM 2205 C CA . ARG A 1 280 ? -1.827 -36.060 -10.638 1.00 30.81 280 ARG A CA 1
ATOM 2206 C C . ARG A 1 280 ? -2.891 -35.271 -11.409 1.00 30.81 280 ARG A C 1
ATOM 2208 O O . ARG A 1 280 ? -4.084 -35.495 -11.237 1.00 30.81 280 ARG A O 1
ATOM 2215 N N . ARG A 1 281 ? -2.470 -34.344 -12.273 1.00 32.94 281 ARG A N 1
ATOM 2216 C CA . ARG A 1 281 ? -3.297 -33.876 -13.401 1.00 32.94 281 ARG A CA 1
ATOM 2217 C C . ARG A 1 281 ? -2.618 -34.292 -14.715 1.00 32.94 281 ARG A C 1
ATOM 2219 O O . ARG A 1 281 ? -1.399 -34.156 -14.800 1.00 32.94 281 ARG A O 1
ATOM 2226 N N . PRO A 1 282 ? -3.358 -34.853 -15.690 1.00 31.00 282 PRO A N 1
ATOM 2227 C CA . PRO A 1 282 ? -2.782 -35.365 -16.931 1.00 31.00 282 PRO A CA 1
ATOM 2228 C C . PRO A 1 282 ? -2.329 -34.233 -17.876 1.00 31.00 282 PRO A C 1
ATOM 2230 O O . PRO A 1 282 ? -2.831 -33.111 -17.773 1.00 31.00 282 PRO A O 1
ATOM 2233 N N . PRO A 1 283 ? -1.380 -34.512 -18.791 1.00 39.66 283 PRO A N 1
ATOM 2234 C CA . PRO A 1 283 ? -0.728 -33.511 -19.625 1.00 39.66 283 PRO A CA 1
ATOM 2235 C C . PRO A 1 283 ? -1.595 -33.189 -20.847 1.00 39.66 283 PRO A C 1
ATOM 2237 O O . PRO A 1 283 ? -1.753 -34.023 -21.734 1.00 39.66 283 PRO A O 1
ATOM 2240 N N . SER A 1 284 ? -2.160 -31.984 -20.922 1.00 32.09 284 SER A N 1
ATOM 2241 C CA . SER A 1 284 ? -2.866 -31.525 -22.131 1.00 32.09 284 SER A CA 1
ATOM 2242 C C . SER A 1 284 ? -2.408 -30.161 -22.640 1.00 32.09 284 SER A C 1
ATOM 2244 O O . SER A 1 284 ? -3.075 -29.563 -23.479 1.00 32.09 284 SER A O 1
ATOM 2246 N N . THR A 1 285 ? -1.267 -29.656 -22.178 1.00 34.59 285 THR A N 1
ATOM 2247 C CA . THR A 1 285 ? -0.730 -28.375 -22.641 1.00 34.59 285 THR A CA 1
ATOM 2248 C C . THR A 1 285 ? 0.759 -28.504 -22.932 1.00 34.59 285 THR A C 1
ATOM 2250 O O . THR A 1 285 ? 1.580 -28.699 -22.042 1.00 34.59 285 THR A O 1
ATOM 2253 N N . ASN A 1 286 ? 1.102 -28.425 -24.219 1.00 28.89 286 ASN A N 1
ATOM 2254 C CA . ASN A 1 286 ? 2.473 -28.275 -24.695 1.00 28.89 286 ASN A CA 1
ATOM 2255 C C . ASN A 1 286 ? 2.964 -26.867 -24.329 1.00 28.89 286 ASN A C 1
ATOM 2257 O O . ASN A 1 286 ? 2.721 -25.908 -25.062 1.00 28.89 286 ASN A O 1
ATOM 2261 N N . TRP A 1 287 ? 3.638 -26.735 -23.190 1.00 41.00 287 TRP A N 1
ATOM 2262 C CA . TRP A 1 287 ? 4.219 -25.474 -22.735 1.00 41.00 287 TRP A CA 1
ATOM 2263 C C . TRP A 1 287 ? 5.569 -25.247 -23.424 1.00 41.00 287 TRP A C 1
ATOM 2265 O O . TRP A 1 287 ? 6.549 -25.932 -23.141 1.00 41.00 287 TRP A O 1
ATOM 2275 N N . LYS A 1 288 ? 5.632 -24.295 -24.363 1.00 27.58 288 LYS A N 1
ATOM 2276 C CA . LYS A 1 288 ? 6.894 -23.851 -24.974 1.00 27.58 288 LYS A CA 1
ATOM 2277 C C . LYS A 1 288 ? 7.400 -22.608 -24.250 1.00 27.58 288 LYS A C 1
ATOM 2279 O O . LYS A 1 288 ? 6.906 -21.511 -24.493 1.00 27.58 288 LYS A O 1
ATOM 2284 N N . PHE A 1 289 ? 8.430 -22.763 -23.425 1.00 35.53 289 PHE A N 1
ATOM 2285 C CA . PHE A 1 289 ? 9.270 -21.637 -23.026 1.00 35.53 289 PHE A CA 1
ATOM 2286 C C . PHE A 1 289 ? 10.076 -21.191 -24.252 1.00 35.53 289 PHE A C 1
ATOM 2288 O O . PHE A 1 289 ? 10.954 -21.911 -24.724 1.00 35.53 289 PHE A O 1
ATOM 2295 N N . ARG A 1 290 ? 9.772 -20.013 -24.807 1.00 25.34 290 ARG A N 1
ATOM 2296 C CA . ARG A 1 290 ? 10.685 -19.357 -25.751 1.00 25.34 290 ARG A CA 1
ATOM 2297 C C . ARG A 1 290 ? 11.851 -18.800 -24.944 1.00 25.34 290 ARG A C 1
ATOM 2299 O O . ARG A 1 290 ? 11.724 -17.773 -24.288 1.00 25.34 290 ARG A O 1
ATOM 2306 N N . THR A 1 291 ? 12.990 -19.476 -25.003 1.00 29.83 291 THR A N 1
ATOM 2307 C CA . THR A 1 291 ? 14.279 -18.903 -24.620 1.00 29.83 291 THR A CA 1
ATOM 2308 C C . THR A 1 291 ? 14.633 -17.816 -25.635 1.00 29.83 291 THR A C 1
ATOM 2310 O O . THR A 1 291 ? 15.199 -18.105 -26.687 1.00 29.83 291 THR A O 1
ATOM 2313 N N . SER A 1 292 ? 14.267 -16.562 -25.374 1.00 27.55 292 SER A N 1
ATOM 2314 C CA . SER A 1 292 ? 14.904 -15.431 -26.053 1.00 27.55 292 SER A CA 1
ATOM 2315 C C . SER A 1 292 ? 16.241 -15.174 -25.363 1.00 27.55 292 SER A C 1
ATOM 2317 O O . SER A 1 292 ? 16.327 -14.386 -24.425 1.00 27.55 292 SER A O 1
ATOM 2319 N N . ALA A 1 293 ? 17.260 -15.918 -25.788 1.00 27.77 293 ALA A N 1
ATOM 2320 C CA . ALA A 1 293 ? 18.648 -15.538 -25.597 1.00 27.77 293 ALA A CA 1
ATOM 2321 C C . ALA A 1 293 ? 19.032 -14.605 -26.754 1.00 27.77 293 ALA A C 1
ATOM 2323 O O . ALA A 1 293 ? 19.111 -15.059 -27.895 1.00 27.77 293 ALA A O 1
ATOM 2324 N N . ALA A 1 294 ? 19.194 -13.319 -26.450 1.00 30.64 294 ALA A N 1
ATOM 2325 C CA . ALA A 1 294 ? 20.045 -12.350 -27.142 1.00 30.64 294 ALA A CA 1
ATOM 2326 C C . ALA A 1 294 ? 20.168 -11.113 -26.246 1.00 30.64 294 ALA A C 1
ATOM 2328 O O . ALA A 1 294 ? 19.104 -10.597 -25.832 1.00 30.64 294 ALA A O 1
#

Sequence (294 aa):
MFGLDAFYLARIQFAFTVSFHIIFPAITIGLASFLAVLEGLWLKTRNETYRELYHFWSKIFAVNFGMGVVSGLVMAYQFGTNWSGFSQFAGSITGPLLTYEVLTAFFLEAGFLGVMLFGWHRVGRGLHFFATCMVALGTLISTFWILASNSWMHTPQGYAIENGIVVPVDWLKIIFNPSFPYRLLHMSTAAFLSSAFFVGASAAWHLLRGNDTPAIRKMFSMALWMALIVAPVQAMIGDAHGLNTLEHQPAKIAAIEGHWENPPGEATRWCCSACRIWTRRPPSTNWKFRTSAA

InterPro domains:
  IPR002585 Cytochrome ubiquinol oxidase subunit 1 [PF01654] (9-264)
  IPR002585 Cytochrome ubiquinol oxidase subunit 1 [PTHR30365] (5-266)

pLDDT: mean 88.39, std 18.19, range [25.34, 98.38]

Radius of gyration: 22.55 Å; chains: 1; bounding box: 63×56×60 Å